Protein AF-A0A2V5WNR4-F1 (afdb_monomer_lite)

Radius of gyration: 36.73 Å; chains: 1; bounding box: 105×57×99 Å

Structure (mmCIF, N/CA/C/O backbone):
data_AF-A0A2V5WNR4-F1
#
_entry.id   AF-A0A2V5WNR4-F1
#
loop_
_atom_site.group_PDB
_atom_site.id
_atom_site.type_symbol
_atom_site.label_atom_id
_atom_site.label_alt_id
_atom_site.label_comp_id
_atom_site.label_asym_id
_atom_site.label_entity_id
_atom_site.label_seq_id
_atom_site.pdbx_PDB_ins_code
_atom_site.Cartn_x
_atom_site.Cartn_y
_atom_site.Cartn_z
_atom_site.occupancy
_atom_site.B_iso_or_equiv
_atom_site.auth_seq_id
_atom_site.auth_comp_id
_atom_site.auth_asym_id
_atom_site.auth_atom_id
_atom_site.pdbx_PDB_model_num
ATOM 1 N N . MET A 1 1 ? 57.019 11.552 -4.714 1.00 56.25 1 MET A N 1
ATOM 2 C CA . MET A 1 1 ? 55.937 12.151 -5.538 1.00 56.25 1 MET A CA 1
ATOM 3 C C . MET A 1 1 ? 54.582 11.451 -5.380 1.00 56.25 1 MET A C 1
ATOM 5 O O . MET A 1 1 ? 53.583 12.142 -5.258 1.00 56.25 1 MET A O 1
ATOM 9 N N . LYS A 1 2 ? 54.519 10.112 -5.299 1.00 55.94 2 LYS A N 1
ATOM 10 C CA . LYS A 1 2 ? 53.258 9.347 -5.170 1.00 55.94 2 LYS A CA 1
ATOM 11 C C . LYS A 1 2 ? 52.435 9.665 -3.901 1.00 55.94 2 LYS A C 1
ATOM 13 O O . LYS A 1 2 ? 51.219 9.774 -3.974 1.00 55.94 2 LYS A O 1
ATOM 18 N N . ASN A 1 3 ? 53.100 9.916 -2.771 1.00 54.84 3 ASN A N 1
ATOM 19 C CA . ASN A 1 3 ? 52.431 10.191 -1.487 1.00 54.84 3 ASN A CA 1
ATOM 20 C C . ASN A 1 3 ? 51.815 11.602 -1.417 1.00 54.84 3 ASN A C 1
ATOM 22 O O . ASN A 1 3 ? 50.818 11.804 -0.737 1.00 54.84 3 ASN A O 1
ATOM 26 N N . VAL A 1 4 ? 52.372 12.562 -2.165 1.00 70.19 4 VAL A N 1
ATOM 27 C CA . VAL A 1 4 ? 51.835 13.932 -2.260 1.00 70.19 4 VAL A CA 1
ATOM 28 C C . VAL A 1 4 ? 50.560 13.945 -3.108 1.00 70.19 4 VAL A C 1
ATOM 30 O O . VAL A 1 4 ? 49.596 14.619 -2.763 1.00 70.19 4 VAL A O 1
ATOM 33 N N . LEU A 1 5 ? 50.513 13.129 -4.167 1.00 69.81 5 LEU A N 1
ATOM 34 C CA . LEU A 1 5 ? 49.327 12.989 -5.013 1.00 69.81 5 LEU A CA 1
ATOM 35 C C . LEU A 1 5 ? 48.141 12.373 -4.246 1.00 69.81 5 LEU A C 1
ATOM 37 O O . LEU A 1 5 ? 47.009 12.822 -4.396 1.00 69.81 5 LEU A O 1
ATOM 41 N N . LEU A 1 6 ? 48.407 11.380 -3.388 1.00 70.94 6 LEU A N 1
ATOM 42 C CA . LEU A 1 6 ? 47.380 10.742 -2.555 1.00 70.94 6 LEU A CA 1
ATOM 43 C C . LEU A 1 6 ? 46.823 11.689 -1.483 1.00 70.94 6 LEU A C 1
ATOM 45 O O . LEU A 1 6 ? 45.619 11.689 -1.239 1.00 70.94 6 LEU A O 1
ATOM 49 N N . ALA A 1 7 ? 47.671 12.534 -0.889 1.00 71.25 7 ALA A N 1
ATOM 50 C CA . ALA A 1 7 ? 47.237 13.524 0.095 1.00 71.25 7 ALA A CA 1
ATOM 51 C C . ALA A 1 7 ? 46.308 14.585 -0.524 1.00 71.25 7 ALA A C 1
ATOM 53 O O . ALA A 1 7 ? 45.282 14.925 0.061 1.00 71.25 7 ALA A O 1
ATOM 54 N N . ILE A 1 8 ? 46.616 15.055 -1.737 1.00 76.25 8 ILE A N 1
ATOM 55 C CA . ILE A 1 8 ? 45.774 16.027 -2.452 1.00 76.25 8 ILE A CA 1
ATOM 56 C C . ILE A 1 8 ? 44.418 15.408 -2.823 1.00 76.25 8 ILE A C 1
ATOM 58 O O . ILE A 1 8 ? 43.382 16.056 -2.671 1.00 76.25 8 ILE A O 1
ATOM 62 N N . LEU A 1 9 ? 44.401 14.140 -3.247 1.00 78.38 9 LEU A N 1
ATOM 63 C CA . LEU A 1 9 ? 43.162 13.445 -3.604 1.00 78.38 9 LEU A CA 1
ATOM 64 C C . LEU A 1 9 ? 42.242 13.245 -2.387 1.00 78.38 9 LEU A C 1
ATOM 66 O O . LEU A 1 9 ? 41.033 13.445 -2.485 1.00 78.38 9 LEU A O 1
ATOM 70 N N . ALA A 1 10 ? 42.814 12.905 -1.227 1.00 76.38 10 ALA A N 1
ATOM 71 C CA . ALA A 1 10 ? 42.059 12.745 0.015 1.00 76.38 10 ALA A CA 1
ATOM 72 C C . ALA A 1 10 ? 41.418 14.066 0.478 1.00 76.38 10 ALA A C 1
ATOM 74 O O . ALA A 1 10 ? 40.253 14.079 0.876 1.00 76.38 10 ALA A O 1
ATOM 75 N N . ILE A 1 11 ? 42.140 15.186 0.362 1.00 77.00 11 ILE A N 1
ATOM 76 C CA . ILE A 1 11 ? 41.618 16.518 0.703 1.00 77.00 11 ILE A CA 1
ATOM 77 C C . ILE A 1 11 ? 40.486 16.925 -0.254 1.00 77.00 11 ILE A C 1
ATOM 79 O O . ILE A 1 11 ? 39.473 17.459 0.194 1.00 77.00 11 ILE A O 1
ATOM 83 N N . ALA A 1 12 ? 40.607 16.622 -1.550 1.00 79.38 12 ALA A N 1
ATOM 84 C CA . ALA A 1 12 ? 39.559 16.913 -2.529 1.00 79.38 12 ALA A CA 1
ATOM 85 C C . ALA A 1 12 ? 38.265 16.124 -2.255 1.00 79.38 12 ALA A C 1
ATOM 87 O O . ALA A 1 12 ? 37.172 16.686 -2.327 1.00 79.38 12 ALA A O 1
ATOM 88 N N . ILE A 1 13 ? 38.382 14.844 -1.888 1.00 79.62 13 ILE A N 1
ATOM 89 C CA . ILE A 1 13 ? 37.230 13.991 -1.562 1.00 79.62 13 ILE A CA 1
ATOM 90 C C . ILE A 1 13 ? 36.537 14.479 -0.283 1.00 79.62 13 ILE A C 1
ATOM 92 O O . ILE A 1 13 ? 35.315 14.634 -0.270 1.00 79.62 13 ILE A O 1
ATOM 96 N N . LEU A 1 14 ? 37.302 14.785 0.770 1.00 77.06 14 LEU A N 1
ATOM 97 C CA . LEU A 1 14 ? 36.746 15.297 2.027 1.00 77.06 14 LEU A CA 1
ATOM 98 C C . LEU A 1 14 ? 36.099 16.680 1.855 1.00 77.06 14 LEU A C 1
ATOM 100 O O . LEU A 1 14 ? 35.020 16.920 2.397 1.00 77.06 14 LEU A O 1
ATOM 104 N N . GLY A 1 15 ? 36.700 17.561 1.049 1.00 75.50 15 GLY A N 1
ATOM 105 C CA . GLY A 1 15 ? 36.109 18.855 0.702 1.00 75.50 15 GLY A CA 1
ATOM 106 C C . GLY A 1 15 ? 34.795 18.715 -0.074 1.00 75.50 15 GLY A C 1
ATOM 107 O O . GLY A 1 15 ? 33.826 19.413 0.223 1.00 75.50 15 GLY A O 1
ATOM 108 N N . TYR A 1 16 ? 34.728 17.773 -1.020 1.00 80.00 16 TYR A N 1
ATOM 109 C CA . TYR A 1 16 ? 33.523 17.516 -1.812 1.00 80.00 16 TYR A CA 1
ATOM 110 C C . TYR A 1 16 ? 32.371 16.944 -0.969 1.00 80.00 16 TYR A C 1
ATOM 112 O O . TYR A 1 16 ? 31.228 17.388 -1.091 1.00 80.00 16 TYR A O 1
ATOM 120 N N . LEU A 1 17 ? 32.670 16.010 -0.061 1.00 78.81 17 LEU A N 1
ATOM 121 C CA . LEU A 1 17 ? 31.685 15.442 0.868 1.00 78.81 17 LEU A CA 1
ATOM 122 C C . LEU A 1 17 ? 31.153 16.489 1.859 1.00 78.81 17 LEU A C 1
ATOM 124 O O . LEU A 1 17 ? 29.947 16.538 2.103 1.00 78.81 17 LEU A O 1
ATOM 128 N N . GLY A 1 18 ? 32.020 17.366 2.375 1.00 73.88 18 GLY A N 1
ATOM 129 C CA . GLY A 1 18 ? 31.607 18.484 3.230 1.00 73.88 18 GLY A CA 1
ATOM 130 C C . GLY A 1 18 ? 30.707 19.487 2.500 1.00 73.88 18 GLY A C 1
ATOM 131 O O . GLY A 1 18 ? 29.693 19.921 3.049 1.00 73.88 18 GLY A O 1
ATOM 132 N N . TRP A 1 19 ? 31.015 19.800 1.236 1.00 71.88 19 TRP A N 1
ATOM 133 C CA . TRP A 1 19 ? 30.192 20.693 0.414 1.00 71.88 19 TRP A CA 1
ATOM 134 C C . TRP A 1 19 ? 28.789 20.129 0.158 1.00 71.88 19 TRP A C 1
ATOM 136 O O . TRP A 1 19 ? 27.815 20.874 0.213 1.00 71.88 19 TRP A O 1
ATOM 146 N N . HIS A 1 20 ? 28.649 18.817 -0.064 1.00 73.19 20 HIS A N 1
ATOM 147 C CA . HIS A 1 20 ? 27.337 18.196 -0.287 1.00 73.19 20 HIS A CA 1
ATOM 148 C C . HIS A 1 20 ? 26.416 18.287 0.944 1.00 73.19 20 HIS A C 1
ATOM 150 O O . HIS A 1 20 ? 25.198 18.370 0.796 1.00 73.19 20 HIS A O 1
ATOM 156 N N . TRP A 1 21 ? 26.964 18.276 2.161 1.00 69.88 21 TRP A N 1
ATOM 157 C CA . TRP A 1 21 ? 26.167 18.391 3.390 1.00 69.88 21 TRP A CA 1
ATOM 158 C C . TRP A 1 21 ? 25.814 19.835 3.760 1.00 69.88 21 TRP A C 1
ATOM 160 O O . TRP A 1 21 ? 24.799 20.066 4.413 1.00 69.88 21 TRP A O 1
ATOM 170 N N . PHE A 1 22 ? 26.631 20.803 3.338 1.00 67.00 22 PHE A N 1
ATOM 171 C CA . PHE A 1 22 ? 26.441 22.221 3.657 1.00 67.00 22 PHE A CA 1
ATOM 172 C C . PHE A 1 22 ? 25.850 23.049 2.506 1.00 67.00 22 PHE A C 1
ATOM 174 O O . PHE A 1 22 ? 25.578 24.238 2.681 1.00 67.00 22 PHE A O 1
ATOM 181 N N . ALA A 1 23 ? 25.638 22.447 1.331 1.00 63.03 23 ALA A N 1
ATOM 182 C CA . ALA A 1 23 ? 24.988 23.117 0.217 1.00 63.03 23 ALA A CA 1
ATOM 183 C C . ALA A 1 23 ? 23.528 23.446 0.590 1.00 63.03 23 ALA A C 1
ATOM 185 O O . ALA A 1 23 ? 22.748 22.536 0.883 1.00 63.03 23 ALA A O 1
ATOM 186 N N . PRO A 1 24 ? 23.123 24.728 0.581 1.00 63.53 24 PRO A N 1
ATOM 187 C CA . PRO A 1 24 ? 21.735 25.094 0.809 1.00 63.53 24 PRO A CA 1
ATOM 188 C C . PRO A 1 24 ? 20.870 24.446 -0.274 1.00 63.53 24 PRO A C 1
ATOM 190 O O . PRO A 1 24 ? 21.169 24.561 -1.464 1.00 63.53 24 PRO A O 1
ATOM 193 N N . ALA A 1 25 ? 19.803 23.759 0.142 1.00 69.94 25 ALA A N 1
ATOM 194 C CA . ALA A 1 25 ? 18.845 23.165 -0.779 1.00 69.94 25 ALA A CA 1
ATOM 195 C C . ALA A 1 25 ? 18.393 24.213 -1.818 1.00 69.94 25 ALA A C 1
ATOM 197 O O . ALA A 1 25 ? 18.176 25.378 -1.451 1.00 69.94 25 ALA A O 1
ATOM 198 N N . PRO A 1 26 ? 18.246 23.839 -3.105 1.00 69.25 26 PRO A N 1
ATOM 199 C CA . PRO A 1 26 ? 17.702 24.744 -4.105 1.00 69.25 26 PRO A CA 1
ATOM 200 C C . PRO A 1 26 ? 16.354 25.257 -3.600 1.00 69.25 26 PRO A C 1
ATOM 202 O O . PRO A 1 26 ? 15.468 24.470 -3.258 1.00 69.25 26 PRO A O 1
ATOM 205 N N . LYS A 1 27 ? 16.229 26.586 -3.492 1.00 62.88 27 LYS A N 1
ATOM 206 C CA . LYS A 1 27 ? 14.991 27.229 -3.049 1.00 62.88 27 LYS A CA 1
ATOM 207 C C . LYS A 1 27 ? 13.842 26.674 -3.897 1.00 62.88 27 LYS A C 1
ATOM 209 O O . LYS A 1 27 ? 13.986 26.645 -5.123 1.00 62.88 27 LYS A O 1
ATOM 214 N N . PRO A 1 28 ? 12.730 26.237 -3.281 1.00 70.38 28 PRO A N 1
ATOM 215 C CA . PRO A 1 28 ? 11.570 25.813 -4.045 1.00 70.38 28 PRO A CA 1
ATOM 216 C C . PRO A 1 28 ? 11.183 26.942 -5.011 1.00 70.38 28 PRO A C 1
ATOM 218 O O . PRO A 1 28 ? 11.250 28.116 -4.622 1.00 70.38 28 PRO A O 1
ATOM 221 N N . PRO A 1 29 ? 10.828 26.624 -6.270 1.00 69.56 29 PRO A N 1
ATOM 222 C CA . PRO A 1 29 ? 10.374 27.641 -7.202 1.00 69.56 29 PRO A CA 1
ATOM 223 C C . PRO A 1 29 ? 9.192 28.391 -6.574 1.00 69.56 29 PRO A C 1
ATOM 225 O O . PRO A 1 29 ? 8.373 27.769 -5.885 1.00 69.56 29 PRO A O 1
ATOM 228 N N . PRO A 1 30 ? 9.107 29.719 -6.763 1.00 70.31 30 PRO A N 1
ATOM 229 C CA . PRO A 1 30 ? 8.002 30.491 -6.222 1.00 70.31 30 PRO A CA 1
ATOM 230 C C . PRO A 1 30 ? 6.679 29.872 -6.689 1.00 70.31 30 PRO A C 1
ATOM 232 O O . PRO A 1 30 ? 6.593 29.413 -7.835 1.00 70.31 30 PRO A O 1
ATOM 235 N N . PRO A 1 31 ? 5.646 29.836 -5.830 1.00 65.19 31 PRO A N 1
ATOM 236 C CA . PRO A 1 31 ? 4.337 29.370 -6.245 1.00 65.19 31 PRO A CA 1
ATOM 237 C C . PRO A 1 31 ? 3.907 30.211 -7.444 1.00 65.19 31 PRO A C 1
ATOM 239 O O . PRO A 1 31 ? 3.812 31.435 -7.356 1.00 65.19 31 PRO A O 1
ATOM 242 N N . VAL A 1 32 ? 3.679 29.547 -8.578 1.00 63.50 32 VAL A N 1
ATOM 243 C CA . VAL A 1 32 ? 3.065 30.167 -9.748 1.00 63.50 32 VAL A CA 1
ATOM 244 C C . VAL A 1 32 ? 1.736 30.734 -9.270 1.00 63.50 32 VAL A C 1
ATOM 246 O O . VAL A 1 32 ? 0.812 29.988 -8.932 1.00 63.50 32 VAL A O 1
ATOM 249 N N . ALA A 1 33 ? 1.669 32.061 -9.175 1.00 53.16 33 ALA A N 1
ATOM 250 C CA . ALA A 1 33 ? 0.445 32.777 -8.896 1.00 53.16 33 ALA A CA 1
ATOM 251 C C . ALA A 1 33 ? -0.546 32.397 -9.996 1.00 53.16 33 ALA A C 1
ATOM 253 O O . ALA A 1 33 ? -0.422 32.823 -11.144 1.00 53.16 33 ALA A O 1
ATOM 254 N N . ARG A 1 34 ? -1.521 31.548 -9.656 1.00 52.00 34 ARG A N 1
ATOM 255 C CA . ARG A 1 34 ? -2.715 31.395 -10.485 1.00 52.00 34 ARG A CA 1
ATOM 256 C C . ARG A 1 34 ? -3.275 32.805 -10.679 1.00 52.00 34 ARG A C 1
ATOM 258 O O . ARG A 1 34 ? -3.418 33.500 -9.669 1.00 52.00 34 ARG A O 1
ATOM 265 N N . PRO A 1 35 ? -3.601 33.235 -11.908 1.00 47.16 35 PRO A N 1
ATOM 266 C CA . PRO A 1 35 ? -4.334 34.471 -12.104 1.00 47.16 35 PRO A CA 1
ATOM 267 C C . PRO A 1 35 ? -5.618 34.375 -11.283 1.00 47.16 35 PRO A C 1
ATOM 269 O O . PRO A 1 35 ? -6.529 33.611 -11.606 1.00 47.16 35 PRO A O 1
ATOM 272 N N . GLN A 1 36 ? -5.663 35.101 -10.167 1.00 48.53 36 GLN A N 1
ATOM 273 C CA . GLN A 1 36 ? -6.916 35.389 -9.504 1.00 48.53 36 GLN A CA 1
ATOM 274 C C . GLN A 1 36 ? -7.683 36.243 -10.500 1.00 48.53 36 GLN A C 1
ATOM 276 O O . GLN A 1 36 ? -7.354 37.406 -10.720 1.00 48.53 36 GLN A O 1
ATOM 281 N N . ALA A 1 37 ? -8.659 35.628 -11.162 1.00 45.53 37 ALA A N 1
ATOM 282 C CA . ALA A 1 37 ? -9.657 36.358 -11.910 1.00 45.53 37 ALA A CA 1
ATOM 283 C C . ALA A 1 37 ? -10.279 37.373 -10.944 1.00 45.53 37 ALA A C 1
ATOM 285 O O . ALA A 1 37 ? -11.009 37.008 -10.021 1.00 45.53 37 ALA A O 1
ATOM 286 N N . GLN A 1 38 ? -9.908 38.638 -11.135 1.00 43.78 38 GLN A N 1
ATOM 287 C CA . GLN A 1 38 ? -10.465 39.796 -10.460 1.00 43.78 38 GLN A CA 1
ATOM 288 C C . GLN A 1 38 ? -11.983 39.768 -10.646 1.00 43.78 38 GLN A C 1
ATOM 290 O O . GLN A 1 38 ? -12.503 40.136 -11.696 1.00 43.78 38 GLN A O 1
ATOM 295 N N . ARG A 1 39 ? -12.710 39.326 -9.619 1.00 43.75 39 ARG A N 1
ATOM 296 C CA . ARG A 1 39 ? -14.120 39.674 -9.473 1.00 43.75 39 ARG A CA 1
ATOM 297 C C . ARG A 1 39 ? -14.171 41.038 -8.808 1.00 43.75 39 ARG A C 1
ATOM 299 O O . ARG A 1 39 ? -14.004 41.170 -7.600 1.00 43.75 39 ARG A O 1
ATOM 306 N N . THR A 1 40 ? -14.355 42.049 -9.641 1.00 50.00 40 THR A N 1
ATOM 307 C CA . THR A 1 40 ? -14.824 43.370 -9.240 1.00 50.00 40 THR A CA 1
ATOM 308 C C . THR A 1 40 ? -16.131 43.245 -8.440 1.00 50.00 40 THR A C 1
ATOM 310 O O . THR A 1 40 ? -16.973 42.401 -8.764 1.00 50.00 40 THR A O 1
ATOM 313 N N . PRO A 1 41 ? -16.344 44.065 -7.395 1.00 49.31 41 PRO A N 1
ATOM 314 C CA . PRO A 1 41 ? -17.620 44.112 -6.700 1.00 49.31 41 PRO A CA 1
ATOM 315 C C . PRO A 1 41 ? -18.606 44.927 -7.547 1.00 49.31 41 PRO A C 1
ATOM 317 O O . PRO A 1 41 ? -18.568 46.157 -7.571 1.00 49.31 41 PRO A O 1
ATOM 320 N N . ALA A 1 42 ? -19.489 44.242 -8.272 1.00 48.00 42 ALA A N 1
ATOM 321 C CA . ALA A 1 42 ? -20.608 44.890 -8.940 1.00 48.00 42 ALA A CA 1
ATOM 322 C C . ALA A 1 42 ? -21.716 45.202 -7.918 1.00 48.00 42 ALA A C 1
ATOM 324 O O . ALA A 1 42 ? -22.382 44.319 -7.381 1.00 48.00 42 ALA A O 1
ATOM 325 N N . LYS A 1 43 ? -21.847 46.502 -7.659 1.00 49.12 43 LYS A N 1
ATOM 326 C CA . LYS A 1 43 ? -22.961 47.256 -7.070 1.00 49.12 43 LYS A CA 1
ATOM 327 C C . LYS A 1 43 ? -24.353 46.624 -7.314 1.00 49.12 43 LYS A C 1
ATOM 329 O O . LYS A 1 43 ? -24.631 46.222 -8.443 1.00 49.12 43 LYS A O 1
ATOM 334 N N . PRO A 1 44 ? -25.262 46.602 -6.319 1.00 50.50 44 PRO A N 1
ATOM 335 C CA . PRO A 1 44 ? -26.615 46.100 -6.515 1.00 50.50 44 PRO A CA 1
ATOM 336 C C . PRO A 1 44 ? -27.464 47.153 -7.238 1.00 50.50 44 PRO A C 1
ATOM 338 O O . PRO A 1 44 ? -27.624 48.273 -6.752 1.00 50.50 44 PRO A O 1
ATOM 341 N N . ALA A 1 45 ? -28.007 46.792 -8.400 1.00 45.03 45 ALA A N 1
ATOM 342 C CA . ALA A 1 45 ? -29.037 47.557 -9.093 1.00 45.03 45 ALA A CA 1
ATOM 343 C C . ALA A 1 45 ? -30.286 46.685 -9.260 1.00 45.03 45 ALA A C 1
ATOM 345 O O . ALA A 1 45 ? -30.258 45.598 -9.834 1.00 45.03 45 ALA A O 1
ATOM 346 N N . THR A 1 46 ? -31.365 47.182 -8.675 1.00 47.84 46 THR A N 1
ATOM 347 C CA . THR A 1 46 ? -32.712 46.627 -8.626 1.00 47.84 46 THR A CA 1
ATOM 348 C C . THR A 1 46 ? -33.386 46.608 -10.006 1.00 47.84 46 THR A C 1
ATOM 350 O O . THR A 1 46 ? -33.187 47.516 -10.804 1.00 47.84 46 THR A O 1
ATOM 353 N N . ALA A 1 47 ? -34.277 45.624 -10.185 1.00 49.38 47 ALA A N 1
ATOM 354 C CA . ALA A 1 47 ? -35.386 45.538 -11.147 1.00 49.38 47 ALA A CA 1
ATOM 355 C C . ALA A 1 47 ? -35.077 45.278 -12.636 1.00 49.38 47 ALA A C 1
ATOM 357 O O . ALA A 1 47 ? -34.731 46.179 -13.387 1.00 49.38 47 ALA A O 1
ATOM 358 N N . ALA A 1 48 ? -35.419 44.068 -13.095 1.00 41.59 48 ALA A N 1
ATOM 359 C CA . ALA A 1 48 ? -36.495 4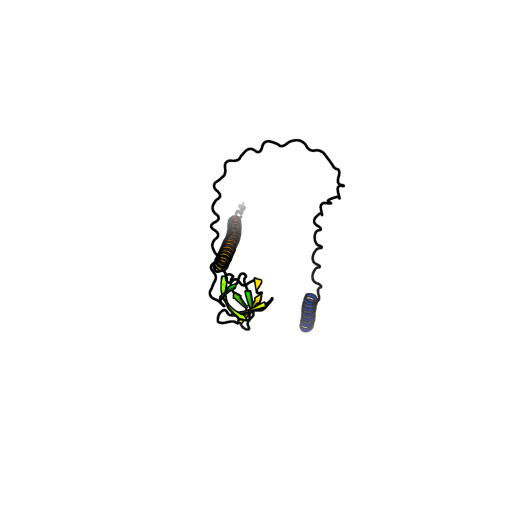3.873 -1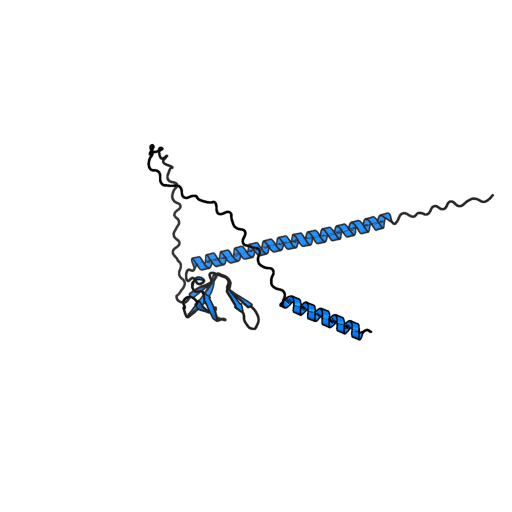4.076 1.00 41.59 48 ALA A CA 1
ATOM 360 C C . ALA A 1 48 ? -36.845 42.378 -14.193 1.00 41.59 48 ALA A C 1
ATOM 362 O O . ALA A 1 48 ? -36.015 41.542 -14.538 1.00 41.59 48 ALA A O 1
ATOM 363 N N . ARG A 1 49 ? -38.103 42.046 -13.901 1.00 46.56 49 ARG A N 1
ATOM 364 C CA . ARG A 1 49 ? -38.737 40.755 -14.187 1.00 46.56 49 ARG A CA 1
ATOM 365 C C . ARG A 1 49 ? -39.156 40.736 -15.662 1.00 46.56 49 ARG A C 1
ATOM 367 O O . ARG A 1 49 ? -39.840 41.669 -16.077 1.00 46.56 49 ARG A O 1
ATOM 374 N N . PRO A 1 50 ? -38.873 39.651 -16.399 1.00 50.03 50 PRO A N 1
ATOM 375 C CA . PRO A 1 50 ? -39.857 39.133 -17.344 1.00 50.03 50 PRO A CA 1
ATOM 376 C C . PRO A 1 50 ? -40.076 37.615 -17.186 1.00 50.03 50 PRO A C 1
ATOM 378 O O . PRO A 1 50 ? -39.144 36.822 -17.190 1.00 50.03 50 PRO A O 1
ATOM 381 N N . THR A 1 51 ? -41.353 37.286 -16.976 1.00 50.09 51 THR A N 1
ATOM 382 C CA . THR A 1 51 ? -42.165 36.136 -17.438 1.00 50.09 51 THR A CA 1
ATOM 383 C C . THR A 1 51 ? -41.545 34.723 -17.594 1.00 50.09 51 THR A C 1
ATOM 385 O O . THR A 1 51 ? -40.504 34.551 -18.220 1.00 50.09 51 THR A O 1
ATOM 388 N N . PRO A 1 52 ? -42.225 33.663 -17.095 1.00 51.88 52 PRO A N 1
ATOM 389 C CA . PRO A 1 52 ? -41.675 32.313 -17.002 1.00 51.88 52 PRO A CA 1
ATOM 390 C C . PRO A 1 52 ? -41.718 31.569 -18.344 1.00 51.88 52 PRO A C 1
ATOM 392 O O . PRO A 1 52 ? -42.777 31.403 -18.952 1.00 51.88 52 PRO A O 1
ATOM 395 N N . ALA A 1 53 ? -40.568 31.049 -18.772 1.00 56.03 53 ALA A N 1
ATOM 396 C CA . ALA A 1 53 ? -40.504 30.063 -19.837 1.00 56.03 53 ALA A CA 1
ATOM 397 C C . ALA A 1 53 ? -41.048 28.718 -19.325 1.00 56.03 53 ALA A C 1
ATOM 399 O O . ALA A 1 53 ? -40.535 28.119 -18.383 1.00 56.03 53 ALA A O 1
ATOM 400 N N . LYS A 1 54 ? -42.132 28.293 -19.971 1.00 50.78 54 LYS A N 1
ATOM 401 C CA . LYS A 1 54 ? -42.801 26.989 -19.947 1.00 50.78 54 LYS A CA 1
ATOM 402 C C . LYS A 1 54 ? -41.846 25.830 -19.597 1.00 50.78 54 LYS A C 1
ATOM 404 O O . LYS A 1 54 ? -41.039 25.410 -20.423 1.00 50.78 54 LYS A O 1
ATOM 409 N N . VAL A 1 55 ? -41.976 25.301 -18.378 1.00 52.53 55 VAL A N 1
ATOM 410 C CA . VAL A 1 55 ? -41.305 24.075 -17.925 1.00 52.53 55 VAL A CA 1
ATOM 411 C C . VAL A 1 55 ? -41.832 22.915 -18.766 1.00 52.53 55 VAL A C 1
ATOM 413 O O . VAL A 1 55 ? -42.989 22.515 -18.642 1.00 52.53 55 VAL A O 1
ATOM 416 N N . GLN A 1 56 ? -40.993 22.399 -19.661 1.00 54.91 56 GLN A N 1
ATOM 417 C CA . GLN A 1 56 ? -41.258 21.135 -20.332 1.00 54.91 56 GLN A CA 1
ATOM 418 C C . GLN A 1 56 ? -41.089 20.021 -19.299 1.00 54.91 56 GLN A C 1
ATOM 420 O O . GLN A 1 56 ? -40.013 19.828 -18.736 1.00 54.91 56 GLN A O 1
ATOM 425 N N . VAL A 1 57 ? -42.187 19.324 -19.021 1.00 54.62 57 VAL A N 1
ATOM 426 C CA . VAL A 1 57 ? -42.236 18.162 -18.136 1.00 54.62 57 VAL A CA 1
ATOM 427 C C . VAL A 1 57 ? -41.483 17.024 -18.819 1.00 54.62 57 VAL A C 1
ATOM 429 O O . VAL A 1 57 ? -42.018 16.331 -19.684 1.00 54.62 57 VAL A O 1
ATOM 432 N N . ALA A 1 58 ? -40.216 16.848 -18.449 1.00 59.50 58 ALA A N 1
ATOM 433 C CA . ALA A 1 58 ? -39.483 15.633 -18.754 1.00 59.50 58 ALA A CA 1
ATOM 434 C C . ALA A 1 58 ? -40.102 14.481 -17.950 1.00 59.50 58 ALA A C 1
ATOM 436 O O . ALA A 1 58 ? -40.223 14.536 -16.726 1.00 59.50 58 ALA A O 1
ATOM 437 N N . LYS A 1 59 ? -40.528 13.452 -18.680 1.00 55.81 59 LYS A N 1
ATOM 438 C CA . LYS A 1 59 ? -41.021 12.160 -18.194 1.00 55.81 59 LYS A CA 1
ATOM 439 C C . LYS A 1 59 ? -40.123 11.645 -17.050 1.00 55.81 59 LYS A C 1
ATOM 441 O O . LYS A 1 59 ? -38.905 11.641 -17.231 1.00 55.81 59 LYS A O 1
ATOM 446 N N . PRO A 1 60 ? -40.670 11.212 -15.898 1.00 55.81 60 PRO A N 1
ATOM 447 C CA . PRO A 1 60 ? -39.849 10.733 -14.794 1.00 55.81 60 PRO A CA 1
ATOM 448 C C . PRO A 1 60 ? -39.127 9.453 -15.219 1.00 55.81 60 PRO A C 1
ATOM 450 O O . PRO A 1 60 ? -39.736 8.396 -15.381 1.00 55.81 60 PRO A O 1
ATOM 453 N N . THR A 1 61 ? -37.815 9.557 -15.422 1.00 62.19 61 THR A N 1
ATOM 454 C CA . THR A 1 61 ? -36.915 8.405 -15.427 1.00 62.19 61 THR A CA 1
ATOM 455 C C . THR A 1 61 ? -37.104 7.684 -14.091 1.00 62.19 61 THR A C 1
ATOM 457 O O . THR A 1 61 ? -37.028 8.352 -13.056 1.00 62.19 61 THR A O 1
ATOM 460 N N . PRO A 1 62 ? -37.369 6.365 -14.063 1.00 58.41 62 PRO A N 1
ATOM 461 C CA . PRO A 1 62 ? -37.472 5.645 -12.805 1.00 58.41 62 PRO A CA 1
ATOM 462 C C . PRO A 1 62 ? -36.168 5.843 -12.038 1.00 58.41 62 PRO A C 1
ATOM 464 O O . PRO A 1 62 ? -35.085 5.516 -12.529 1.00 58.41 62 PRO A O 1
ATOM 467 N N . ALA A 1 63 ? -36.283 6.449 -10.856 1.00 61.00 63 ALA A N 1
ATOM 468 C CA . ALA A 1 63 ? -35.180 6.613 -9.934 1.00 61.00 63 ALA A CA 1
ATOM 469 C C . ALA A 1 63 ? -34.583 5.226 -9.700 1.00 61.00 63 ALA A C 1
ATOM 471 O O . ALA A 1 63 ? -35.229 4.349 -9.126 1.00 61.00 63 ALA A O 1
ATOM 472 N N . ARG A 1 64 ? -33.362 5.011 -10.195 1.00 56.41 64 ARG A N 1
ATOM 473 C CA . ARG A 1 64 ? -32.556 3.851 -9.835 1.00 56.41 64 ARG A CA 1
ATOM 474 C C . ARG A 1 64 ? -32.474 3.885 -8.317 1.00 56.41 64 ARG A C 1
ATOM 476 O O . ARG A 1 64 ? -31.840 4.784 -7.770 1.00 56.41 64 ARG A O 1
ATOM 483 N N . SER A 1 65 ? -33.177 2.973 -7.654 1.00 53.06 65 SER A N 1
ATOM 484 C CA . SER A 1 65 ? -33.130 2.833 -6.208 1.00 53.06 65 SER A CA 1
ATOM 485 C C . SER A 1 65 ? -31.670 2.604 -5.840 1.00 53.06 65 SER A C 1
ATOM 487 O O . SER A 1 65 ? -31.123 1.525 -6.080 1.00 53.06 65 SER A O 1
ATOM 489 N N . VAL A 1 66 ? -31.012 3.641 -5.330 1.00 57.94 66 VAL A N 1
ATOM 490 C CA . VAL A 1 66 ? -29.735 3.495 -4.648 1.00 57.94 66 VAL A CA 1
ATOM 491 C C . VAL A 1 66 ? -30.102 2.738 -3.387 1.00 57.94 66 VAL A C 1
ATOM 493 O O . VAL A 1 66 ? -30.550 3.332 -2.413 1.00 57.94 66 VAL A O 1
ATOM 496 N N . ALA A 1 67 ? -30.055 1.408 -3.458 1.00 59.69 67 ALA A N 1
ATOM 497 C CA . ALA A 1 67 ? -30.179 0.573 -2.284 1.00 59.69 67 ALA A CA 1
ATOM 498 C C . ALA A 1 67 ? -29.078 1.043 -1.337 1.00 59.69 67 ALA A C 1
ATOM 500 O O . ALA A 1 67 ? -27.891 0.842 -1.603 1.00 59.69 67 ALA A O 1
ATOM 501 N N . THR A 1 68 ? -29.467 1.761 -0.290 1.00 62.19 68 THR A N 1
ATOM 502 C CA . THR A 1 68 ? -28.590 2.154 0.799 1.00 62.19 68 THR A CA 1
ATOM 503 C C . THR A 1 68 ? -28.084 0.859 1.412 1.00 62.19 68 THR A C 1
ATOM 505 O O . THR A 1 68 ? -28.792 0.205 2.176 1.00 62.19 68 THR A O 1
ATOM 508 N N . ARG A 1 69 ? -26.880 0.425 1.011 1.00 69.62 69 ARG A N 1
ATOM 509 C CA . ARG A 1 69 ? -26.193 -0.678 1.683 1.00 69.62 69 ARG A CA 1
ATOM 510 C C . ARG A 1 69 ? -26.061 -0.259 3.136 1.00 69.62 69 ARG A C 1
ATOM 512 O O . ARG A 1 69 ? -25.387 0.725 3.428 1.00 69.62 69 ARG A O 1
ATOM 519 N N . GLN A 1 70 ? -26.756 -0.963 4.022 1.00 79.75 70 GLN A N 1
ATOM 520 C CA . GLN A 1 70 ? -26.608 -0.716 5.445 1.00 79.75 70 GLN A CA 1
ATOM 521 C C . GLN A 1 70 ? -25.142 -0.966 5.836 1.00 79.75 70 GLN A C 1
ATOM 523 O O . GLN A 1 70 ? -24.553 -1.945 5.355 1.00 79.75 70 GLN A O 1
ATOM 528 N N . PRO A 1 71 ? -24.545 -0.090 6.664 1.00 84.62 71 PRO A N 1
ATOM 529 C CA . PRO A 1 71 ? -23.215 -0.303 7.216 1.00 84.62 71 PRO A CA 1
ATOM 530 C C . PRO A 1 71 ? -23.140 -1.674 7.878 1.00 84.62 71 PRO A C 1
ATOM 532 O O . PRO A 1 71 ? -23.991 -2.020 8.701 1.00 84.62 71 PRO A O 1
ATOM 535 N N . ARG A 1 72 ? -22.138 -2.469 7.506 1.00 94.62 72 ARG A N 1
ATOM 536 C CA . ARG A 1 72 ? -21.920 -3.779 8.115 1.00 94.62 72 ARG A CA 1
ATOM 537 C C . ARG A 1 72 ? -20.784 -3.624 9.110 1.00 94.62 72 ARG A C 1
ATOM 539 O O . ARG A 1 72 ? -19.622 -3.670 8.731 1.00 94.62 72 ARG A O 1
ATOM 546 N N . LEU A 1 73 ? -21.137 -3.380 10.363 1.00 96.25 73 LEU A N 1
ATOM 547 C CA . LEU A 1 73 ? -20.168 -3.128 11.423 1.00 96.25 73 LEU A CA 1
ATOM 548 C C . LEU A 1 73 ? -19.427 -4.410 11.818 1.00 96.25 73 LEU A C 1
ATOM 550 O O . LEU A 1 73 ? -19.988 -5.511 11.794 1.00 96.25 73 LEU A O 1
ATOM 554 N N . ALA A 1 74 ? -18.149 -4.262 12.138 1.00 95.75 74 ALA A N 1
ATOM 555 C CA . ALA A 1 74 ? -17.320 -5.324 12.675 1.00 95.75 74 ALA A CA 1
ATOM 556 C C . ALA A 1 74 ? -17.579 -5.498 14.180 1.00 95.75 74 ALA A C 1
ATOM 558 O O . ALA A 1 74 ? -18.091 -4.581 14.826 1.00 95.75 74 ALA A O 1
ATOM 559 N N . PRO A 1 75 ? -17.207 -6.648 14.769 1.00 95.69 75 PRO A N 1
ATOM 560 C CA . PRO A 1 75 ? -17.281 -6.826 16.214 1.00 95.69 75 PRO A CA 1
ATOM 561 C C . PRO A 1 75 ? -16.535 -5.722 16.966 1.00 95.69 75 PRO A C 1
ATOM 563 O O . PRO A 1 75 ? -15.556 -5.161 16.465 1.00 95.69 75 PRO A O 1
ATOM 566 N N . GLU A 1 76 ? -16.976 -5.451 18.191 1.00 93.94 76 GLU A N 1
ATOM 567 C CA . GLU A 1 76 ? -16.354 -4.443 19.045 1.00 93.94 76 GLU A CA 1
ATOM 568 C C . GLU A 1 76 ? -14.851 -4.690 19.211 1.00 93.94 76 GLU A C 1
ATOM 570 O O . GLU A 1 76 ? -14.378 -5.828 19.285 1.00 93.94 76 GLU A O 1
ATOM 575 N N . GLY A 1 77 ? -14.084 -3.601 19.206 1.00 94.56 77 GLY A N 1
ATOM 576 C CA . GLY A 1 77 ? -12.623 -3.647 19.245 1.00 94.56 77 GLY A CA 1
ATOM 577 C C . GLY A 1 77 ? -11.953 -4.064 17.930 1.00 94.56 77 GLY A C 1
ATOM 578 O O . GLY A 1 77 ? -10.733 -3.955 17.835 1.00 94.56 77 GLY A O 1
ATOM 579 N N . THR A 1 78 ? -12.702 -4.480 16.902 1.00 97.69 78 THR A N 1
ATOM 580 C CA . THR A 1 78 ? -12.154 -4.779 15.570 1.00 97.69 78 THR A CA 1
ATOM 581 C C . THR A 1 78 ? -12.263 -3.563 14.661 1.00 97.69 78 THR A C 1
ATOM 583 O O . THR A 1 78 ? -13.344 -3.011 14.460 1.00 97.69 78 THR A O 1
ATOM 586 N N . TYR A 1 79 ? -11.142 -3.171 14.070 1.00 97.94 79 TYR A N 1
ATOM 587 C CA . TYR A 1 79 ? -11.049 -2.051 13.145 1.00 97.94 79 TYR A CA 1
ATOM 588 C C . TYR A 1 79 ? -10.253 -2.450 11.909 1.00 97.94 79 TYR A C 1
ATOM 590 O O . TYR A 1 79 ? -9.554 -3.462 11.881 1.00 97.94 79 TYR A O 1
ATOM 598 N N . PHE A 1 80 ? -10.363 -1.639 10.870 1.00 98.25 80 PHE A N 1
ATOM 599 C CA . PHE A 1 80 ? -9.667 -1.825 9.611 1.00 98.25 80 PHE A CA 1
ATOM 600 C C . PHE A 1 80 ? -8.958 -0.539 9.222 1.00 98.25 80 PHE A C 1
ATOM 602 O O . PHE A 1 80 ? -9.508 0.557 9.370 1.00 98.25 80 PHE A O 1
ATOM 609 N N . LEU A 1 81 ? -7.738 -0.679 8.711 1.00 98.31 81 LEU A N 1
ATOM 610 C CA . LEU A 1 81 ? -6.954 0.453 8.230 1.00 98.31 81 LEU A CA 1
ATOM 611 C C . LEU A 1 81 ? -7.561 1.010 6.938 1.00 98.31 81 LEU A C 1
ATOM 613 O O . LEU A 1 81 ? -7.764 0.282 5.974 1.00 98.31 81 LEU A O 1
ATOM 617 N N . LEU A 1 82 ? -7.795 2.315 6.869 1.00 98.31 82 LEU A N 1
ATOM 618 C CA . LEU A 1 82 ? -8.253 2.994 5.651 1.00 98.31 82 LEU A CA 1
ATOM 619 C C . LEU A 1 82 ? -7.098 3.404 4.731 1.00 98.31 82 LEU A C 1
ATOM 621 O O . LEU A 1 82 ? -7.306 3.740 3.566 1.00 98.31 82 LEU A O 1
ATOM 625 N N . ARG A 1 83 ? -5.875 3.437 5.260 1.00 97.44 83 ARG A N 1
ATOM 626 C CA . ARG A 1 83 ? -4.667 3.850 4.546 1.00 97.44 83 ARG A CA 1
ATOM 627 C C . ARG A 1 83 ? -3.531 2.891 4.846 1.00 97.44 83 ARG A C 1
ATOM 629 O O . ARG A 1 83 ? -3.560 2.171 5.838 1.00 97.44 83 ARG A O 1
ATOM 636 N N . ARG A 1 84 ? -2.518 2.915 3.981 1.00 97.00 84 ARG A N 1
ATOM 637 C CA . ARG A 1 84 ? -1.278 2.184 4.215 1.00 97.00 84 ARG A CA 1
ATOM 638 C C . ARG A 1 84 ? -0.547 2.802 5.402 1.00 97.00 84 ARG A C 1
ATOM 640 O O . ARG A 1 84 ? -0.378 4.020 5.444 1.00 97.00 84 ARG A O 1
ATOM 647 N N . VAL A 1 85 ? -0.100 1.957 6.321 1.00 96.88 85 VAL A N 1
ATOM 648 C CA . VAL A 1 85 ? 0.720 2.349 7.474 1.00 96.88 85 VAL A CA 1
ATOM 649 C C . VAL A 1 85 ? 2.054 1.626 7.370 1.00 96.88 85 VAL A C 1
ATOM 651 O O . VAL A 1 85 ? 2.087 0.454 7.010 1.00 96.88 85 VAL A O 1
ATOM 654 N N . SER A 1 86 ? 3.145 2.320 7.674 1.00 96.69 86 SER A N 1
ATOM 655 C CA . SER A 1 86 ? 4.482 1.732 7.715 1.00 96.69 86 SER A CA 1
ATOM 656 C C . SER A 1 86 ? 5.025 1.827 9.132 1.00 96.69 86 SER A C 1
ATOM 658 O O . SER A 1 86 ? 5.004 2.904 9.727 1.00 96.69 86 SER A O 1
ATOM 660 N N . LEU A 1 87 ? 5.515 0.709 9.653 1.00 96.19 87 LEU A N 1
ATOM 661 C CA . LEU A 1 87 ? 6.160 0.610 10.953 1.00 96.19 87 LEU A CA 1
ATOM 662 C C . LEU A 1 87 ? 7.639 0.297 10.750 1.00 96.19 87 LEU A C 1
ATOM 664 O O . LEU A 1 87 ? 7.990 -0.717 10.148 1.00 96.19 87 LEU A O 1
ATOM 668 N N . ASN A 1 88 ? 8.501 1.167 11.265 1.00 96.56 88 ASN A N 1
ATOM 669 C CA . ASN A 1 88 ? 9.934 0.913 11.302 1.00 96.56 88 ASN A CA 1
ATOM 670 C C . ASN A 1 88 ? 10.243 0.042 12.522 1.00 96.56 88 ASN A C 1
ATOM 672 O O . ASN A 1 88 ? 9.857 0.384 13.640 1.00 96.56 88 ASN A O 1
ATOM 676 N N . ILE A 1 89 ? 10.940 -1.061 12.291 1.00 95.44 89 ILE A N 1
ATOM 677 C CA . ILE A 1 89 ? 11.437 -1.990 13.306 1.00 95.44 89 ILE A CA 1
ATOM 678 C C . ILE A 1 89 ? 12.940 -2.195 13.102 1.00 95.44 89 ILE A C 1
ATOM 680 O O . ILE A 1 89 ? 13.488 -1.835 12.061 1.00 95.44 89 ILE A O 1
ATOM 684 N N . ASP A 1 90 ? 13.611 -2.820 14.065 1.00 95.56 90 ASP A N 1
ATOM 685 C CA . ASP A 1 90 ? 15.070 -2.998 14.016 1.00 95.56 90 ASP A CA 1
ATOM 686 C C . ASP A 1 90 ? 15.546 -3.785 12.782 1.00 95.56 90 ASP A C 1
ATOM 688 O O . ASP A 1 90 ? 16.645 -3.560 12.280 1.00 95.56 90 ASP A O 1
ATOM 692 N N . SER A 1 91 ? 14.712 -4.690 12.258 1.00 94.81 91 SER A N 1
ATOM 693 C CA . SER A 1 91 ? 15.017 -5.498 11.072 1.00 94.81 91 SER A CA 1
ATOM 694 C C . SER A 1 91 ? 14.600 -4.864 9.739 1.00 94.81 91 SER A C 1
ATOM 696 O O .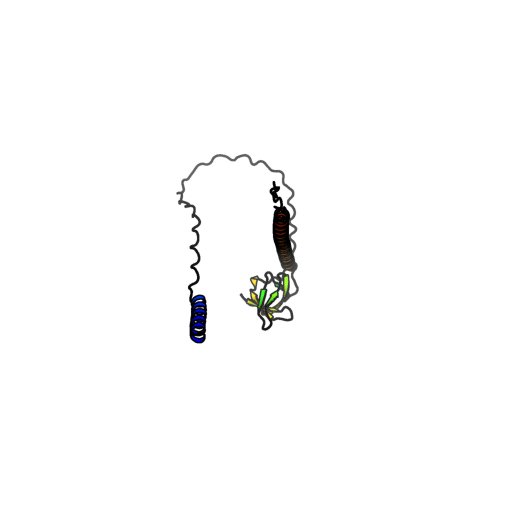 SER A 1 91 ? 14.905 -5.430 8.688 1.00 94.81 91 SER A O 1
ATOM 698 N N . GLY A 1 92 ? 13.913 -3.715 9.741 1.00 96.94 92 GLY A N 1
ATOM 699 C CA . GLY A 1 92 ? 13.463 -3.052 8.516 1.00 96.94 92 GLY A CA 1
ATOM 700 C C . GLY A 1 92 ? 12.128 -2.323 8.652 1.00 96.94 92 GLY A C 1
ATOM 701 O O . GLY A 1 92 ? 11.813 -1.738 9.683 1.00 96.94 92 GLY A O 1
ATOM 702 N N . VAL A 1 93 ? 11.335 -2.326 7.579 1.00 97.00 93 VAL A N 1
ATOM 703 C CA . VAL A 1 93 ? 10.034 -1.643 7.530 1.00 97.00 93 VAL A CA 1
ATOM 704 C C . VAL A 1 93 ? 8.935 -2.655 7.246 1.00 97.00 93 VAL A C 1
ATOM 706 O O . VAL A 1 93 ? 8.981 -3.360 6.238 1.00 97.00 93 VAL A O 1
ATOM 709 N N . VAL A 1 94 ? 7.924 -2.693 8.110 1.00 96.88 94 VAL A N 1
ATOM 710 C CA . VAL A 1 94 ? 6.706 -3.486 7.920 1.00 96.88 94 VAL A CA 1
ATOM 711 C C . VAL A 1 94 ? 5.614 -2.572 7.381 1.00 96.88 94 VAL A C 1
ATOM 713 O O . VAL A 1 94 ? 5.306 -1.541 7.973 1.00 96.88 94 VAL A O 1
ATOM 716 N N . GLY A 1 95 ? 5.040 -2.933 6.236 1.00 96.38 95 GLY A N 1
ATOM 717 C CA . GLY A 1 95 ? 3.929 -2.208 5.627 1.00 96.38 95 GLY A CA 1
ATOM 718 C C . GLY A 1 95 ? 2.603 -2.925 5.856 1.00 96.38 95 GLY A C 1
ATOM 719 O O . GLY A 1 95 ? 2.463 -4.093 5.505 1.00 96.38 95 GLY A O 1
ATOM 720 N N . PHE A 1 96 ? 1.611 -2.205 6.365 1.00 97.56 96 PHE A N 1
ATOM 721 C CA . PHE A 1 96 ? 0.240 -2.675 6.527 1.00 97.56 96 PHE A CA 1
ATOM 722 C C . PHE A 1 96 ? -0.631 -2.108 5.412 1.00 97.56 96 PHE A C 1
ATOM 724 O O . PHE A 1 96 ? -0.718 -0.890 5.236 1.00 97.56 96 PHE A O 1
ATOM 731 N N . ALA A 1 97 ? -1.269 -2.984 4.639 1.00 97.31 97 ALA A N 1
ATOM 732 C CA . ALA A 1 97 ? -2.109 -2.574 3.523 1.00 97.31 97 ALA A CA 1
ATOM 733 C C . ALA A 1 97 ? -3.433 -1.947 4.013 1.00 97.31 97 ALA A C 1
ATOM 735 O O . ALA A 1 97 ? -3.921 -2.290 5.096 1.00 97.31 97 ALA A O 1
ATOM 736 N N . PRO A 1 98 ? -4.060 -1.065 3.222 1.00 98.12 98 PRO A N 1
ATOM 737 C CA . PRO A 1 98 ? -5.445 -0.678 3.453 1.00 98.12 98 PRO A CA 1
ATOM 738 C C . PRO A 1 98 ? -6.368 -1.911 3.495 1.00 98.12 98 PRO A C 1
ATOM 740 O O . PRO A 1 98 ? -6.171 -2.876 2.761 1.00 98.12 98 PRO A O 1
ATOM 743 N N . GLY A 1 99 ? -7.359 -1.889 4.381 1.00 97.62 99 GLY A N 1
ATOM 744 C CA . GLY A 1 99 ? -8.238 -3.014 4.692 1.00 97.62 99 GLY A CA 1
ATOM 745 C C . GLY A 1 99 ? -7.637 -4.057 5.639 1.00 97.62 99 GLY A C 1
ATOM 746 O O . GLY A 1 99 ? -8.287 -5.063 5.913 1.00 97.62 99 GLY A O 1
ATOM 747 N N . THR A 1 100 ? -6.426 -3.845 6.166 1.00 98.06 100 THR A N 1
ATOM 748 C CA . THR A 1 100 ? -5.846 -4.742 7.180 1.00 98.06 100 THR A CA 1
ATOM 749 C C . THR A 1 100 ? -6.656 -4.659 8.469 1.00 98.06 100 THR A C 1
ATOM 751 O O . THR A 1 100 ? -6.912 -3.563 8.971 1.00 98.06 100 THR A O 1
ATOM 754 N N . LYS A 1 101 ? -7.038 -5.821 9.005 1.00 97.94 101 LYS A N 1
ATOM 755 C CA . LYS A 1 101 ? -7.732 -5.947 10.288 1.00 97.94 101 LYS A CA 1
ATOM 756 C C . LYS A 1 101 ? -6.763 -5.682 11.436 1.00 97.94 101 LYS A C 1
ATOM 758 O O . L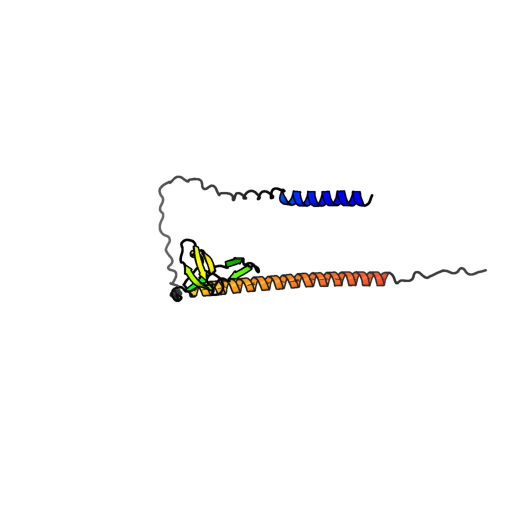YS A 1 101 ? -5.705 -6.302 11.495 1.00 97.94 101 LYS A O 1
ATOM 763 N N . VAL A 1 102 ? -7.168 -4.835 12.369 1.00 98.06 102 VAL A N 1
ATOM 764 C CA . VAL A 1 102 ? -6.434 -4.524 13.594 1.00 98.06 102 VAL A CA 1
ATOM 765 C C . VAL A 1 102 ? -7.380 -4.529 14.790 1.00 98.06 102 VAL A C 1
ATOM 767 O O . VAL A 1 102 ? -8.573 -4.245 14.669 1.00 98.06 102 VAL A O 1
ATOM 770 N N . THR A 1 103 ? -6.840 -4.849 15.954 1.00 98.25 103 THR A N 1
ATOM 771 C CA . THR A 1 103 ? -7.540 -4.803 17.233 1.00 98.25 103 THR A CA 1
ATOM 772 C C . THR A 1 103 ? -7.196 -3.503 17.944 1.00 98.25 103 THR A C 1
ATOM 774 O O . THR A 1 103 ? -6.022 -3.147 18.062 1.00 98.25 103 THR A O 1
ATOM 777 N N . MET A 1 104 ? -8.209 -2.792 18.428 1.00 97.81 104 MET A N 1
ATOM 778 C CA . MET A 1 104 ? -8.029 -1.606 19.258 1.00 97.81 104 MET A CA 1
ATOM 779 C C . MET A 1 104 ? -7.476 -2.011 20.628 1.00 97.81 104 MET A C 1
ATOM 781 O O . MET A 1 104 ? -8.110 -2.786 21.340 1.00 97.81 104 MET A O 1
ATOM 785 N N . ILE A 1 105 ? -6.314 -1.472 20.999 1.00 97.69 105 ILE A N 1
ATOM 786 C CA . ILE A 1 105 ? -5.721 -1.662 22.332 1.00 97.69 105 ILE A CA 1
ATOM 787 C C . ILE A 1 105 ? -6.069 -0.477 23.225 1.00 97.69 105 ILE A C 1
ATOM 789 O O . ILE A 1 105 ? -6.518 -0.646 24.356 1.00 97.69 105 ILE A O 1
ATOM 793 N N . GLN A 1 106 ? -5.889 0.731 22.693 1.00 96.62 106 GLN A N 1
ATOM 794 C CA . GLN A 1 106 ? -6.206 1.966 23.390 1.00 96.62 106 GLN A CA 1
ATOM 795 C C . GLN A 1 106 ? -6.765 2.974 22.400 1.00 96.62 106 GLN A C 1
ATOM 797 O O . GLN A 1 106 ? -6.082 3.388 21.463 1.00 96.62 106 GLN A O 1
ATOM 802 N N . GLN A 1 107 ? -8.001 3.395 22.637 1.00 94.94 107 GLN A N 1
ATOM 803 C CA . GLN A 1 107 ? -8.606 4.467 21.869 1.00 94.94 107 GLN A CA 1
ATOM 804 C C . GLN A 1 107 ? -8.085 5.814 22.374 1.00 94.94 107 GLN A C 1
ATOM 806 O O . GLN A 1 107 ? -8.108 6.088 23.575 1.00 94.94 107 GLN A O 1
ATOM 811 N N . GLY A 1 108 ? -7.627 6.654 21.452 1.00 91.81 108 GLY A N 1
ATOM 812 C CA . GLY A 1 108 ? -7.201 8.015 21.749 1.00 91.81 108 GLY A CA 1
ATOM 813 C C . GLY A 1 108 ? -7.615 8.989 20.653 1.00 91.81 108 GLY A C 1
ATOM 814 O O . GLY A 1 108 ? -7.971 8.598 19.538 1.00 91.81 108 GLY A O 1
ATOM 815 N N . ASP A 1 109 ? -7.591 10.274 20.988 1.00 90.69 109 ASP A N 1
ATOM 816 C CA . ASP A 1 109 ? -7.908 11.370 20.076 1.00 90.69 109 ASP A CA 1
ATOM 817 C C . ASP A 1 109 ? -6.729 12.362 20.082 1.00 90.69 109 ASP A C 1
ATOM 819 O O . ASP A 1 109 ? -6.445 12.946 21.131 1.00 90.69 109 ASP A O 1
ATOM 823 N N . PRO A 1 110 ? -5.962 12.506 18.982 1.00 93.00 110 PRO A N 1
ATOM 824 C CA . PRO A 1 110 ? -6.225 11.989 17.632 1.00 93.00 110 PRO A CA 1
ATOM 825 C C . PRO A 1 110 ? -5.604 10.616 17.315 1.00 93.00 110 PRO A C 1
ATOM 827 O O . PRO A 1 110 ? -5.799 10.110 16.208 1.00 93.00 110 PRO A O 1
ATOM 830 N N . LEU A 1 111 ? -4.816 10.033 18.224 1.00 96.88 111 LEU A N 1
ATOM 831 C CA . LEU A 1 111 ? -4.019 8.827 17.975 1.00 96.88 111 LEU A CA 1
ATOM 832 C C . LEU A 1 111 ? -4.526 7.649 18.813 1.00 96.88 111 LEU A C 1
ATOM 834 O O . LEU A 1 111 ? -4.578 7.744 20.035 1.00 96.88 111 LEU A O 1
ATOM 838 N N . SER A 1 112 ? -4.838 6.535 18.157 1.00 97.44 112 SER A N 1
ATOM 839 C CA . SER A 1 112 ? -5.210 5.271 18.793 1.00 97.44 112 SER A CA 1
ATOM 840 C C . SER A 1 112 ? -4.090 4.244 18.660 1.00 97.44 112 SER A C 1
ATOM 842 O O . SER A 1 112 ? -3.441 4.153 17.618 1.00 97.44 112 SER A O 1
ATOM 844 N N . THR A 1 113 ? -3.884 3.437 19.695 1.00 97.75 113 THR A N 1
ATOM 845 C CA . THR A 1 113 ? -2.952 2.306 19.670 1.00 97.75 113 THR A CA 1
ATOM 846 C C . THR A 1 113 ? -3.700 1.056 19.235 1.00 97.75 113 THR A C 1
ATOM 848 O O . THR A 1 113 ? -4.690 0.660 19.860 1.00 97.75 113 THR A O 1
ATOM 851 N N . VAL A 1 114 ? -3.215 0.419 18.174 1.00 97.75 114 VAL A N 1
ATOM 852 C CA . VAL A 1 114 ? -3.803 -0.794 17.599 1.00 97.75 114 VAL A CA 1
ATOM 853 C C . VAL A 1 114 ? -2.773 -1.916 17.516 1.00 97.75 114 VAL A C 1
ATOM 855 O O . VAL A 1 114 ? -1.567 -1.673 17.592 1.00 97.75 114 VAL A O 1
ATOM 858 N N . SER A 1 115 ? -3.250 -3.146 17.341 1.00 97.69 115 SER A N 1
ATOM 859 C CA . SER A 1 115 ? -2.412 -4.321 17.116 1.00 97.69 115 SER A CA 1
ATOM 860 C C . SER A 1 115 ? -2.931 -5.181 15.972 1.00 97.69 115 SER A C 1
ATOM 862 O O . SER A 1 115 ? -4.134 -5.383 15.843 1.00 97.69 115 SER A O 1
ATOM 864 N N . ASP A 1 116 ? -2.032 -5.736 15.168 1.00 95.56 116 ASP A N 1
ATOM 865 C CA . ASP A 1 116 ? -2.339 -6.786 14.186 1.00 95.56 116 ASP A CA 1
ATOM 866 C C . ASP A 1 116 ? -2.170 -8.209 14.770 1.00 95.56 116 ASP A C 1
ATOM 868 O O . ASP A 1 116 ? -2.362 -9.200 14.067 1.00 95.56 116 ASP A O 1
ATOM 872 N N . GLY A 1 117 ? -1.819 -8.316 16.058 1.00 95.94 117 GLY A N 1
ATOM 873 C CA . GLY A 1 117 ? -1.488 -9.562 16.753 1.00 95.94 117 GLY A CA 1
ATOM 874 C C . GLY A 1 117 ? 0.013 -9.853 16.854 1.00 95.94 117 GLY A C 1
ATOM 875 O O . GLY A 1 117 ? 0.399 -10.677 17.681 1.00 95.94 117 GLY A O 1
ATOM 876 N N . GLN A 1 118 ? 0.861 -9.175 16.074 1.00 95.50 118 GLN A N 1
ATOM 877 C CA . GLN A 1 118 ? 2.324 -9.301 16.149 1.00 95.50 118 GLN A CA 1
ATOM 878 C C . GLN A 1 118 ? 2.989 -8.005 16.615 1.00 95.50 118 GLN A C 1
ATOM 880 O O . GLN A 1 118 ? 3.884 -8.025 17.458 1.00 95.50 118 GLN A O 1
ATOM 885 N N . TYR A 1 119 ? 2.522 -6.877 16.097 1.00 96.25 119 TYR A N 1
ATOM 886 C CA . TYR A 1 119 ? 3.023 -5.542 16.365 1.00 96.25 119 TYR A CA 1
ATOM 887 C C . TYR A 1 119 ? 1.950 -4.692 17.046 1.00 96.25 119 TYR A C 1
ATOM 889 O O . TYR A 1 119 ? 0.745 -4.913 16.898 1.00 96.25 119 TYR A O 1
ATOM 897 N N . GLN A 1 120 ? 2.400 -3.697 17.807 1.00 96.75 120 GLN A N 1
ATOM 898 C CA . GLN A 1 120 ? 1.556 -2.638 18.354 1.00 96.75 120 GLN A CA 1
ATOM 899 C C . GLN A 1 120 ? 2.064 -1.304 17.830 1.00 96.75 120 GLN A C 1
ATOM 901 O O . GLN A 1 120 ? 3.266 -1.041 17.863 1.00 96.75 120 GLN A O 1
ATOM 906 N N . PHE A 1 121 ? 1.162 -0.475 17.320 1.00 97.00 121 PHE A N 1
ATOM 907 C CA . PHE A 1 121 ? 1.535 0.793 16.706 1.00 97.00 121 PHE A CA 1
ATOM 908 C C . PHE A 1 121 ? 0.415 1.827 16.820 1.00 97.00 121 PHE A C 1
ATOM 910 O O . PHE A 1 121 ? -0.764 1.495 16.948 1.00 97.00 121 PHE A O 1
ATOM 917 N N . GLY A 1 122 ? 0.804 3.101 16.794 1.00 96.75 122 GLY A N 1
ATOM 918 C CA . GLY A 1 122 ? -0.123 4.227 16.812 1.00 96.75 122 GLY A CA 1
ATOM 919 C C . GLY A 1 122 ? -0.652 4.535 15.414 1.00 96.75 122 GLY A C 1
ATOM 920 O O . GLY A 1 122 ? 0.123 4.673 14.467 1.00 96.75 122 GLY A O 1
ATOM 921 N N . VAL A 1 123 ? -1.967 4.689 15.290 1.00 97.25 123 VAL A N 1
ATOM 922 C CA . VAL A 1 123 ? -2.658 5.082 14.057 1.00 97.25 123 VAL A CA 1
ATOM 923 C C . VAL A 1 123 ? -3.601 6.236 14.361 1.00 97.25 123 VAL A C 1
ATOM 925 O O . VAL A 1 123 ? -4.248 6.273 15.405 1.00 97.25 123 VAL A O 1
ATOM 928 N N . VAL A 1 124 ? -3.688 7.204 13.449 1.00 97.25 124 VAL A N 1
ATOM 929 C CA . VAL A 1 124 ? -4.649 8.305 13.585 1.00 97.25 124 VAL A CA 1
ATOM 930 C C . VAL A 1 124 ? -6.061 7.729 13.532 1.00 97.25 124 VAL A C 1
ATOM 932 O O . VAL A 1 124 ? -6.386 6.996 12.600 1.00 97.25 124 VAL A O 1
ATOM 935 N N . SER A 1 125 ? -6.918 8.085 14.485 1.00 95.88 125 SER A N 1
ATOM 936 C CA . SER A 1 125 ? -8.254 7.489 14.631 1.00 95.88 125 SER A CA 1
ATOM 937 C C . SER A 1 125 ? -9.135 7.668 13.386 1.00 95.88 125 SER A C 1
ATOM 939 O O . SER A 1 125 ? -9.929 6.793 13.061 1.00 95.88 125 SER A O 1
ATOM 941 N N . SER A 1 126 ? -8.930 8.738 12.606 1.00 96.19 126 SER A N 1
ATOM 942 C CA . SER A 1 126 ? -9.605 8.965 11.315 1.00 96.19 126 SER A CA 1
ATOM 943 C C . SER A 1 126 ? -9.167 8.024 10.183 1.00 96.19 126 SER A C 1
ATOM 945 O O . SER A 1 126 ? -9.767 8.028 9.109 1.00 96.19 126 SER A O 1
ATOM 947 N N . GLN A 1 127 ? -8.115 7.231 10.392 1.00 97.19 127 GLN A N 1
ATOM 948 C CA . GLN A 1 127 ? -7.646 6.200 9.464 1.00 97.19 127 GLN A CA 1
ATOM 949 C C . GLN A 1 127 ? -8.137 4.803 9.849 1.00 97.19 127 GLN A C 1
ATOM 951 O O . GLN A 1 127 ? -7.734 3.829 9.216 1.00 97.19 127 GLN A O 1
ATOM 956 N N . LEU A 1 128 ? -8.991 4.697 10.863 1.00 97.56 128 LEU A N 1
ATOM 957 C CA . LEU A 1 128 ? -9.607 3.451 11.288 1.00 97.56 128 LEU A CA 1
ATOM 958 C C . LEU A 1 128 ? -11.092 3.480 10.936 1.00 97.56 128 LEU A C 1
ATOM 960 O O . LEU A 1 128 ? -11.762 4.501 11.080 1.00 97.56 128 LEU A O 1
ATOM 964 N N . THR A 1 129 ? -11.615 2.344 10.490 1.00 97.31 129 THR A N 1
ATOM 965 C CA . THR A 1 129 ? -13.057 2.136 10.341 1.00 97.31 129 THR A CA 1
ATOM 966 C C . THR A 1 129 ? -13.466 0.823 10.984 1.00 97.31 129 THR A C 1
ATOM 968 O O . THR A 1 129 ? -12.718 -0.150 10.948 1.00 97.31 129 THR A O 1
ATOM 971 N N . ASN A 1 130 ? -14.662 0.789 11.557 1.00 97.31 130 ASN A N 1
ATOM 972 C CA . ASN A 1 130 ? -15.318 -0.452 11.960 1.00 97.31 130 ASN A CA 1
ATOM 973 C C . ASN A 1 130 ? -16.294 -0.951 10.866 1.00 97.31 130 ASN A C 1
ATOM 975 O O . ASN A 1 130 ? -16.747 -2.089 10.916 1.00 97.31 130 ASN A O 1
ATOM 979 N N . ASP A 1 131 ? -16.580 -0.149 9.832 1.00 97.12 131 ASP A N 1
ATOM 980 C CA . ASP A 1 131 ? -17.455 -0.558 8.727 1.00 97.12 131 ASP A CA 1
ATOM 981 C C . ASP A 1 131 ? -16.722 -1.485 7.746 1.00 97.12 131 ASP A C 1
ATOM 983 O O . ASP A 1 131 ? -15.789 -1.081 7.040 1.00 97.12 131 ASP A O 1
ATOM 987 N N . LEU A 1 132 ? -17.190 -2.731 7.671 1.00 96.75 132 LEU A N 1
ATOM 988 C CA . LEU A 1 132 ? -16.658 -3.769 6.796 1.00 96.75 132 LEU A CA 1
ATOM 989 C C . LEU A 1 132 ? -16.849 -3.447 5.314 1.00 96.75 132 LEU A C 1
ATOM 991 O O . LEU A 1 132 ? -16.020 -3.864 4.509 1.00 96.75 132 LEU A O 1
ATOM 995 N N . ASN A 1 133 ? -17.904 -2.720 4.938 1.00 96.19 133 ASN A N 1
ATOM 996 C CA . ASN A 1 133 ? -18.119 -2.345 3.541 1.00 96.19 133 ASN A CA 1
ATOM 997 C C . ASN A 1 133 ? -17.039 -1.356 3.089 1.00 96.19 133 ASN A C 1
ATOM 999 O O . ASN A 1 133 ? -16.433 -1.538 2.036 1.00 96.19 133 ASN A O 1
ATOM 1003 N N . ILE A 1 134 ? -16.742 -0.353 3.924 1.00 96.75 134 ILE A N 1
ATOM 1004 C CA . ILE A 1 134 ? -15.685 0.628 3.646 1.00 96.75 134 ILE A CA 1
ATOM 1005 C C . ILE A 1 134 ? -14.319 -0.062 3.606 1.00 96.75 134 ILE A C 1
ATOM 1007 O O . ILE A 1 134 ? -13.524 0.195 2.702 1.00 96.75 134 ILE A O 1
ATOM 1011 N N . ALA A 1 135 ? -14.048 -0.952 4.565 1.00 97.12 135 ALA A N 1
ATOM 1012 C CA . ALA A 1 135 ? -12.799 -1.706 4.612 1.00 97.12 135 ALA A CA 1
ATOM 1013 C C . ALA A 1 135 ? -12.583 -2.544 3.340 1.00 97.12 135 ALA A C 1
ATOM 1015 O O . ALA A 1 135 ? -11.494 -2.532 2.764 1.00 97.12 135 ALA A O 1
ATOM 1016 N N . GLU A 1 136 ? -13.626 -3.239 2.882 1.00 96.81 136 GLU A N 1
ATOM 1017 C CA . GLU A 1 136 ? -13.587 -4.066 1.677 1.00 96.81 136 GLU A CA 1
ATOM 1018 C C . GLU A 1 136 ? -13.383 -3.227 0.409 1.00 96.81 136 GLU A C 1
ATOM 1020 O O . GLU A 1 136 ? -12.554 -3.577 -0.435 1.00 96.81 136 GLU A O 1
ATOM 1025 N N . ASP A 1 137 ? -14.095 -2.107 0.283 1.00 96.81 137 ASP A N 1
ATOM 1026 C CA . ASP A 1 137 ? -13.976 -1.210 -0.869 1.00 96.81 137 ASP A CA 1
ATOM 1027 C C . ASP A 1 137 ? -12.566 -0.607 -0.966 1.00 96.81 137 ASP A C 1
ATOM 1029 O O . ASP A 1 137 ? -11.969 -0.563 -2.046 1.00 96.81 137 ASP A O 1
ATOM 1033 N N . VAL A 1 138 ? -11.993 -0.204 0.169 1.00 97.62 138 VAL A N 1
ATOM 1034 C CA . VAL A 1 138 ? -10.628 0.330 0.237 1.00 97.62 138 VAL A CA 1
ATOM 1035 C C . VAL A 1 138 ? -9.584 -0.744 -0.089 1.00 97.62 138 VAL A C 1
ATOM 1037 O O . VAL A 1 138 ? -8.672 -0.473 -0.873 1.00 97.62 138 VAL A O 1
ATOM 1040 N N . ALA A 1 139 ? -9.732 -1.966 0.436 1.00 97.31 139 ALA A N 1
ATOM 1041 C CA . ALA A 1 139 ? -8.840 -3.085 0.118 1.00 97.31 139 ALA A CA 1
ATOM 1042 C C . ALA A 1 139 ? -8.849 -3.413 -1.384 1.00 97.31 139 ALA A C 1
ATOM 1044 O O . ALA A 1 139 ? -7.797 -3.557 -2.012 1.00 97.31 139 ALA A O 1
ATOM 1045 N N . LYS A 1 140 ? -10.046 -3.489 -1.980 1.00 97.88 140 LYS A N 1
ATOM 1046 C CA . LYS A 1 140 ? -10.228 -3.737 -3.418 1.00 97.88 140 LYS A CA 1
ATOM 1047 C C . LYS A 1 140 ? -9.599 -2.638 -4.264 1.00 97.88 140 LYS A C 1
ATOM 1049 O O . LYS A 1 140 ? -8.928 -2.940 -5.249 1.00 97.88 140 LYS A O 1
ATOM 1054 N N . SER A 1 141 ? -9.808 -1.382 -3.877 1.00 97.19 141 SER A N 1
ATOM 1055 C CA . SER A 1 141 ? -9.235 -0.226 -4.565 1.00 97.19 141 SER A CA 1
ATOM 1056 C C . SER A 1 141 ? -7.705 -0.253 -4.535 1.00 97.19 141 SER A C 1
ATOM 1058 O O . SER A 1 141 ? -7.071 -0.120 -5.581 1.00 97.19 141 SER A O 1
ATOM 1060 N N . ASP A 1 142 ? -7.095 -0.505 -3.371 1.00 97.50 142 ASP A N 1
ATOM 1061 C CA . ASP A 1 142 ? -5.634 -0.596 -3.251 1.00 97.50 142 ASP A CA 1
ATOM 1062 C C . ASP A 1 142 ? -5.063 -1.732 -4.109 1.00 97.50 142 ASP A C 1
ATOM 1064 O O . ASP A 1 142 ? -4.117 -1.514 -4.868 1.00 97.50 142 ASP A O 1
ATOM 1068 N N . TYR A 1 143 ? -5.681 -2.917 -4.070 1.00 96.56 143 TYR A N 1
ATOM 1069 C CA . TYR A 1 143 ? -5.265 -4.046 -4.904 1.00 96.56 143 TYR A CA 1
ATOM 1070 C C . TYR A 1 143 ? -5.348 -3.723 -6.402 1.00 96.56 143 TYR A C 1
ATOM 1072 O O . TYR A 1 143 ? -4.401 -3.978 -7.149 1.00 96.56 143 TYR A O 1
ATOM 1080 N N . ALA A 1 144 ? -6.453 -3.116 -6.846 1.00 97.62 144 ALA A N 1
ATOM 1081 C CA . ALA A 1 144 ? -6.630 -2.718 -8.239 1.00 97.62 144 ALA A CA 1
ATOM 1082 C C . ALA A 1 144 ? -5.572 -1.692 -8.678 1.00 97.62 144 ALA A C 1
ATOM 1084 O O . ALA A 1 144 ? -4.978 -1.840 -9.749 1.00 97.62 144 ALA A O 1
ATOM 1085 N N . ASN A 1 145 ? -5.282 -0.698 -7.836 1.00 97.00 145 ASN A N 1
ATOM 1086 C CA . ASN A 1 145 ? -4.255 0.306 -8.110 1.00 97.00 145 ASN A CA 1
ATOM 1087 C C . ASN A 1 145 ? -2.861 -0.328 -8.209 1.00 97.00 145 ASN A C 1
ATOM 1089 O O . ASN A 1 145 ? -2.110 -0.035 -9.140 1.00 97.00 145 ASN A O 1
ATOM 1093 N N . GLN A 1 146 ? -2.518 -1.241 -7.296 1.00 95.75 146 GLN A N 1
ATOM 1094 C CA . GLN A 1 146 ? -1.242 -1.958 -7.348 1.00 95.75 146 GLN A CA 1
ATOM 1095 C C . GLN A 1 146 ? -1.108 -2.815 -8.612 1.00 95.75 146 GLN A C 1
ATOM 1097 O O . GLN A 1 146 ? -0.054 -2.805 -9.250 1.00 95.75 146 GLN A O 1
ATOM 1102 N N . ALA A 1 147 ? -2.174 -3.513 -9.011 1.00 97.06 147 ALA A N 1
ATOM 1103 C CA . ALA A 1 147 ? -2.180 -4.314 -10.232 1.00 97.06 147 ALA A CA 1
ATOM 1104 C C . ALA A 1 147 ? -1.962 -3.448 -11.486 1.00 97.06 147 ALA A C 1
ATOM 1106 O O . ALA A 1 147 ? -1.205 -3.831 -12.381 1.00 97.06 147 ALA A O 1
ATOM 1107 N N . GLN A 1 148 ? -2.567 -2.257 -11.538 1.00 97.44 148 GLN A N 1
ATOM 1108 C CA . GLN A 1 148 ? -2.364 -1.304 -12.634 1.00 97.44 148 GLN A CA 1
ATOM 1109 C C . GLN A 1 148 ? -0.922 -0.789 -12.697 1.00 97.44 148 GLN A C 1
ATOM 1111 O O . GLN A 1 148 ? -0.334 -0.753 -13.780 1.00 97.44 148 GLN A O 1
ATOM 1116 N N . ILE A 1 149 ? -0.329 -0.447 -11.550 1.00 96.31 149 ILE A N 1
ATOM 1117 C CA . ILE A 1 149 ? 1.076 -0.021 -11.475 1.00 96.31 149 ILE A CA 1
ATOM 1118 C C . ILE A 1 149 ? 1.997 -1.141 -11.977 1.00 96.31 149 ILE A C 1
ATOM 1120 O O . ILE A 1 149 ? 2.856 -0.900 -12.826 1.00 96.31 149 ILE A O 1
ATOM 1124 N N . ALA A 1 150 ? 1.787 -2.374 -11.511 1.00 96.81 150 ALA A N 1
ATOM 1125 C CA . ALA A 1 150 ? 2.580 -3.527 -11.931 1.00 96.81 150 ALA A CA 1
ATOM 1126 C C . ALA A 1 150 ? 2.468 -3.790 -13.443 1.00 96.81 150 ALA A C 1
ATOM 1128 O O . ALA A 1 150 ? 3.477 -4.032 -14.111 1.00 96.81 150 ALA A O 1
ATOM 1129 N N . ALA A 1 151 ? 1.260 -3.686 -14.004 1.00 96.31 151 ALA A N 1
ATOM 1130 C CA . ALA A 1 151 ? 1.039 -3.832 -15.440 1.00 96.31 151 ALA A CA 1
ATOM 1131 C C . ALA A 1 151 ? 1.779 -2.756 -16.252 1.00 96.31 151 ALA A C 1
ATOM 1133 O O . ALA A 1 151 ? 2.410 -3.082 -17.263 1.00 96.31 151 ALA A O 1
ATOM 1134 N N . GLY A 1 152 ? 1.748 -1.501 -15.790 1.00 96.81 152 GLY A N 1
ATOM 1135 C CA . GLY A 1 152 ? 2.473 -0.391 -16.409 1.00 96.81 152 GLY A CA 1
ATOM 1136 C C . GLY A 1 152 ? 3.987 -0.613 -16.411 1.00 96.81 152 GLY A C 1
ATOM 1137 O O . GLY A 1 152 ? 4.617 -0.525 -17.463 1.00 96.81 152 GLY A O 1
ATOM 1138 N N . ILE A 1 153 ? 4.561 -1.010 -15.271 1.00 96.75 153 ILE A N 1
ATOM 1139 C CA . ILE A 1 153 ? 5.995 -1.332 -15.162 1.00 96.75 153 ILE A CA 1
ATOM 1140 C C . ILE A 1 153 ? 6.372 -2.458 -16.131 1.00 96.75 153 ILE A C 1
ATOM 1142 O O . ILE A 1 153 ? 7.351 -2.338 -16.866 1.00 96.75 153 ILE A O 1
ATOM 1146 N N . GLY A 1 154 ? 5.575 -3.528 -16.191 1.00 95.62 154 GLY A N 1
ATOM 1147 C CA . GLY A 1 154 ? 5.827 -4.642 -17.106 1.00 95.62 154 GLY A CA 1
ATOM 1148 C C . GLY A 1 154 ? 5.819 -4.228 -18.583 1.00 95.62 154 GLY A C 1
ATOM 1149 O O . GLY A 1 154 ? 6.592 -4.764 -19.376 1.00 95.62 154 GLY A O 1
ATOM 1150 N N . GLN A 1 155 ? 4.978 -3.266 -18.972 1.00 96.69 155 GLN A N 1
ATOM 1151 C CA . GLN A 1 155 ? 4.999 -2.704 -20.326 1.00 96.69 155 GLN A CA 1
ATOM 1152 C C . GLN A 1 155 ? 6.260 -1.875 -20.579 1.00 96.69 155 GLN A C 1
ATOM 1154 O O . GLN A 1 155 ? 6.899 -2.060 -21.616 1.00 96.69 155 GLN A O 1
ATOM 1159 N N . SER A 1 156 ? 6.641 -1.011 -19.634 1.00 95.38 156 SER A N 1
ATOM 1160 C CA . SER A 1 156 ? 7.855 -0.199 -19.749 1.00 95.38 156 SER A CA 1
ATOM 1161 C C . SER A 1 156 ? 9.101 -1.070 -19.886 1.00 95.38 156 SER A C 1
ATOM 1163 O O . SER A 1 156 ? 9.895 -0.843 -20.794 1.00 95.38 156 SER A O 1
ATOM 1165 N N . VAL A 1 157 ? 9.244 -2.105 -19.053 1.00 97.94 157 VAL A N 1
ATOM 1166 C CA . VAL A 1 157 ? 10.383 -3.037 -19.112 1.00 97.94 157 VAL A CA 1
ATOM 1167 C C . VAL A 1 157 ? 10.486 -3.689 -20.491 1.00 97.94 157 VAL A C 1
ATOM 1169 O O . VAL A 1 157 ? 11.545 -3.631 -21.109 1.00 97.94 157 VAL A O 1
ATOM 1172 N N . ARG A 1 158 ? 9.378 -4.215 -21.030 1.00 97.25 158 ARG A N 1
ATOM 1173 C CA . ARG A 1 158 ? 9.369 -4.819 -22.375 1.00 97.25 158 ARG A CA 1
ATOM 1174 C C . ARG A 1 158 ? 9.759 -3.831 -23.470 1.00 97.25 158 ARG A C 1
ATOM 1176 O O . ARG A 1 158 ? 10.479 -4.201 -24.391 1.00 97.25 158 ARG A O 1
ATOM 1183 N N . TRP A 1 159 ? 9.290 -2.587 -23.382 1.00 96.44 159 TRP A N 1
ATOM 1184 C CA . TRP A 1 159 ? 9.664 -1.554 -24.347 1.00 96.44 159 TRP A CA 1
ATOM 1185 C C . TRP A 1 159 ? 11.172 -1.268 -24.303 1.00 96.44 159 TRP A C 1
ATOM 1187 O O . TRP A 1 159 ? 11.813 -1.227 -25.352 1.00 96.44 159 TRP A O 1
ATOM 1197 N N . TYR A 1 160 ? 11.754 -1.148 -23.105 1.00 97.38 160 TYR A N 1
ATOM 1198 C CA . TYR A 1 160 ? 13.198 -0.957 -22.944 1.00 97.38 160 TYR A CA 1
ATOM 1199 C C . TYR A 1 160 ? 14.007 -2.152 -23.463 1.00 97.38 160 TYR A C 1
ATOM 1201 O O . TYR A 1 160 ? 14.994 -1.958 -24.171 1.00 97.38 160 TYR A O 1
ATOM 1209 N N . GLU A 1 161 ? 13.585 -3.380 -23.161 1.00 97.56 161 GLU A N 1
ATOM 1210 C CA . GLU A 1 161 ? 14.242 -4.594 -23.659 1.00 97.56 161 GLU A CA 1
ATOM 1211 C C . GLU A 1 161 ? 14.211 -4.677 -25.189 1.00 97.56 161 GLU A C 1
ATOM 1213 O O . GLU A 1 161 ? 15.215 -5.029 -25.810 1.00 97.56 161 GLU A O 1
ATOM 1218 N N . GLN A 1 162 ? 13.083 -4.318 -25.807 1.00 97.56 162 GLN A N 1
ATOM 1219 C CA . GLN A 1 162 ? 12.945 -4.297 -27.262 1.00 97.56 162 GLN A CA 1
ATOM 1220 C C . GLN A 1 162 ? 13.896 -3.271 -27.894 1.00 97.56 162 GLN A C 1
ATOM 1222 O O . GLN A 1 162 ? 14.644 -3.615 -28.806 1.00 97.56 162 GLN A O 1
ATOM 1227 N N . GLN A 1 163 ? 13.941 -2.047 -27.356 1.00 97.44 163 GLN A N 1
ATOM 1228 C CA . GLN A 1 163 ? 14.857 -0.996 -27.817 1.00 97.44 163 GLN A CA 1
ATOM 1229 C C . GLN A 1 163 ? 16.326 -1.432 -27.739 1.00 97.44 163 GLN A C 1
ATOM 1231 O O . GLN A 1 163 ? 17.092 -1.200 -28.673 1.00 97.44 163 GLN A O 1
ATOM 1236 N N . GLN A 1 164 ? 16.723 -2.105 -26.655 1.00 97.00 164 GLN A N 1
ATOM 1237 C CA . GLN A 1 164 ? 18.088 -2.616 -26.515 1.00 97.00 164 GLN A CA 1
ATOM 1238 C C . GLN A 1 164 ? 18.406 -3.709 -27.540 1.00 97.00 164 GLN A C 1
ATOM 1240 O O . GLN A 1 164 ? 19.479 -3.686 -28.144 1.00 97.00 164 GLN A O 1
ATOM 1245 N N . ARG A 1 165 ? 17.481 -4.649 -27.769 1.00 97.31 165 ARG A N 1
ATOM 1246 C CA . ARG A 1 165 ? 17.664 -5.710 -28.773 1.00 97.31 165 ARG A CA 1
ATOM 1247 C C . ARG A 1 165 ? 17.801 -5.139 -30.176 1.00 97.31 165 ARG A C 1
ATOM 1249 O O . ARG A 1 165 ? 18.692 -5.559 -30.910 1.00 97.31 165 ARG A O 1
ATOM 1256 N N . ASP A 1 166 ? 16.957 -4.177 -30.527 1.00 97.31 166 ASP A N 1
ATOM 1257 C CA . ASP A 1 166 ? 16.971 -3.559 -31.849 1.00 97.31 166 ASP A CA 1
ATOM 1258 C C . ASP A 1 166 ? 18.263 -2.755 -32.075 1.00 97.31 166 ASP A C 1
ATOM 1260 O O . ASP A 1 166 ? 18.849 -2.837 -33.155 1.00 97.31 166 ASP A O 1
ATOM 1264 N N . ALA A 1 167 ? 18.766 -2.060 -31.047 1.00 96.88 167 ALA A N 1
ATOM 1265 C CA . ALA A 1 167 ? 20.050 -1.358 -31.103 1.00 96.88 167 ALA A CA 1
ATOM 1266 C C . ALA A 1 167 ? 21.233 -2.321 -31.310 1.00 96.88 167 ALA A C 1
ATOM 1268 O O . ALA A 1 167 ? 22.054 -2.105 -32.203 1.00 96.88 167 ALA A O 1
ATOM 1269 N N . ILE A 1 168 ? 21.291 -3.423 -30.552 1.00 96.94 168 ILE A N 1
ATOM 1270 C CA . ILE A 1 168 ? 22.341 -4.445 -30.707 1.00 96.94 168 ILE A CA 1
ATOM 1271 C C . ILE A 1 168 ? 22.268 -5.075 -32.103 1.00 96.94 168 ILE A C 1
ATOM 1273 O O . ILE A 1 168 ? 23.283 -5.183 -32.792 1.00 96.94 168 ILE A O 1
ATOM 1277 N N . ALA A 1 169 ? 21.066 -5.436 -32.558 1.00 97.19 169 ALA A N 1
ATOM 1278 C CA . ALA A 1 169 ? 20.869 -6.015 -33.882 1.00 97.19 169 ALA A CA 1
ATOM 1279 C C . ALA A 1 169 ? 21.263 -5.042 -35.009 1.00 97.19 169 ALA A C 1
ATOM 1281 O O . ALA A 1 169 ? 21.796 -5.473 -36.034 1.00 97.19 169 ALA A O 1
ATOM 1282 N N . ALA A 1 170 ? 21.022 -3.738 -34.841 1.00 96.88 170 ALA A N 1
ATOM 1283 C CA . ALA A 1 170 ? 21.449 -2.714 -35.793 1.00 96.88 170 ALA A CA 1
ATOM 1284 C C . ALA A 1 170 ? 22.981 -2.591 -35.848 1.00 96.88 170 ALA A C 1
ATOM 1286 O O . ALA A 1 170 ? 23.553 -2.612 -36.940 1.00 96.88 170 ALA A O 1
ATOM 1287 N N . GLU A 1 171 ? 23.654 -2.554 -34.694 1.00 95.81 171 GLU A N 1
ATOM 1288 C CA . GLU A 1 171 ? 25.120 -2.531 -34.639 1.00 95.81 171 GLU A CA 1
ATOM 1289 C C . GLU A 1 171 ? 25.752 -3.778 -35.270 1.00 95.81 171 GLU A C 1
ATOM 1291 O O . GLU A 1 171 ? 26.767 -3.687 -35.967 1.00 95.81 171 GLU A O 1
ATOM 1296 N N . GLU A 1 172 ? 25.183 -4.961 -35.026 1.00 95.06 172 GLU A N 1
ATOM 1297 C CA . GLU A 1 172 ? 25.669 -6.208 -35.619 1.00 95.06 172 GLU A CA 1
ATOM 1298 C C . GLU A 1 172 ? 25.551 -6.195 -37.145 1.00 95.06 172 GLU A C 1
ATOM 1300 O O . GLU A 1 172 ? 26.495 -6.594 -37.838 1.00 95.06 172 GLU A O 1
ATOM 1305 N N . LYS A 1 173 ? 24.433 -5.683 -37.677 1.00 95.06 173 LYS A N 1
ATOM 1306 C CA . LYS A 1 173 ? 24.235 -5.511 -39.123 1.00 95.06 173 LYS A CA 1
ATOM 1307 C C . LYS A 1 173 ? 25.253 -4.539 -39.715 1.00 95.06 173 LYS A C 1
ATOM 1309 O O . LYS A 1 173 ? 25.911 -4.890 -40.694 1.00 95.06 173 LYS A O 1
ATOM 1314 N N . GLU A 1 174 ? 25.469 -3.384 -39.086 1.00 93.81 174 GLU A N 1
ATOM 1315 C CA . GLU A 1 174 ? 26.466 -2.404 -39.540 1.00 93.81 174 GLU A CA 1
ATOM 1316 C C . GLU A 1 174 ? 27.886 -3.005 -39.548 1.00 93.81 174 GLU A C 1
ATOM 1318 O O . GLU A 1 174 ? 28.643 -2.858 -40.515 1.00 93.81 174 GLU A O 1
ATOM 1323 N N . LYS A 1 175 ? 28.255 -3.751 -38.497 1.00 93.00 175 LYS A N 1
ATOM 1324 C CA . LYS A 1 175 ? 29.548 -4.453 -38.424 1.00 93.00 175 LYS A CA 1
ATOM 1325 C C . LYS A 1 175 ? 29.673 -5.527 -39.512 1.00 93.00 175 LYS A C 1
ATOM 1327 O O . LYS A 1 175 ? 30.761 -5.700 -40.070 1.00 93.00 175 LYS A O 1
ATOM 1332 N N . ALA A 1 176 ? 28.597 -6.247 -39.828 1.00 91.69 176 ALA A N 1
ATOM 1333 C CA . ALA A 1 176 ? 28.5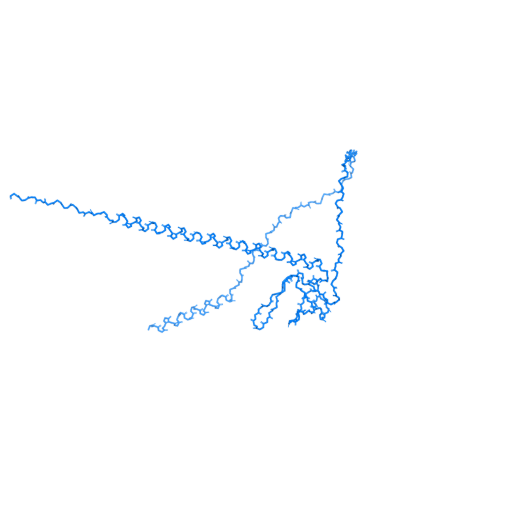91 -7.269 -40.875 1.00 91.69 176 ALA A CA 1
ATOM 1334 C C . ALA A 1 176 ? 28.756 -6.667 -42.282 1.00 91.69 176 ALA A C 1
ATOM 1336 O O . ALA A 1 176 ? 29.501 -7.219 -43.097 1.00 91.69 176 ALA A O 1
ATOM 1337 N N . GLU A 1 177 ? 28.125 -5.527 -42.561 1.00 87.75 177 GLU A N 1
ATOM 1338 C CA . GLU A 1 177 ? 28.260 -4.814 -43.837 1.00 87.75 177 GLU A CA 1
ATOM 1339 C C . GLU A 1 177 ? 29.668 -4.247 -44.033 1.00 87.75 177 GLU A C 1
ATOM 1341 O O . GLU A 1 177 ? 30.290 -4.495 -45.072 1.00 87.75 177 GLU A O 1
ATOM 1346 N N . LYS A 1 178 ? 30.236 -3.594 -43.008 1.00 87.00 178 LYS A N 1
ATOM 1347 C CA . LYS A 1 178 ? 31.628 -3.105 -43.049 1.00 87.00 178 LYS A CA 1
ATOM 1348 C C . LYS A 1 178 ? 32.624 -4.235 -43.330 1.00 87.00 178 LYS A C 1
ATOM 1350 O O . LYS A 1 178 ? 33.526 -4.076 -44.153 1.00 87.00 178 LYS A O 1
ATOM 1355 N N . LYS A 1 179 ? 32.429 -5.414 -42.723 1.00 80.06 179 LYS A N 1
ATOM 1356 C CA . LYS A 1 179 ? 33.260 -6.606 -42.986 1.00 80.06 179 LYS A CA 1
ATOM 1357 C C . LYS A 1 179 ? 33.106 -7.159 -44.408 1.00 80.06 179 LYS A C 1
ATOM 1359 O O . LYS A 1 179 ? 34.060 -7.742 -44.922 1.00 80.06 179 LYS A O 1
ATOM 1364 N N . LYS A 1 180 ? 31.940 -7.008 -45.048 1.00 74.88 180 LYS A N 1
ATOM 1365 C CA . LYS A 1 180 ? 31.731 -7.421 -46.449 1.00 74.88 180 LYS A CA 1
ATOM 1366 C C . LYS A 1 180 ? 32.383 -6.446 -47.436 1.00 74.88 180 LYS A C 1
ATOM 1368 O O . LYS A 1 180 ? 33.000 -6.906 -48.391 1.00 74.88 180 LYS A O 1
ATOM 1373 N N . GLY A 1 181 ? 32.326 -5.136 -47.181 1.00 62.72 181 GLY A N 1
ATOM 1374 C CA . GLY A 1 181 ? 32.942 -4.114 -48.044 1.00 62.72 181 GLY A CA 1
ATOM 1375 C C . GLY A 1 181 ? 34.478 -4.137 -48.072 1.00 62.72 181 GLY A C 1
ATOM 1376 O O . GLY A 1 181 ? 35.085 -3.809 -49.088 1.00 62.72 181 GLY A O 1
ATOM 1377 N N . GLN A 1 182 ? 35.123 -4.591 -46.993 1.00 57.66 182 GLN A N 1
ATOM 1378 C CA . GLN A 1 182 ? 36.589 -4.633 -46.880 1.00 57.66 182 GLN A CA 1
ATOM 1379 C C . GLN A 1 182 ? 37.244 -5.854 -47.569 1.00 57.66 182 GLN A C 1
ATOM 1381 O O . GLN A 1 182 ? 38.468 -5.951 -47.608 1.00 57.66 182 GLN A O 1
ATOM 1386 N N . LYS A 1 183 ? 36.457 -6.791 -48.123 1.00 56.88 183 LYS A N 1
ATOM 1387 C CA . LYS A 1 183 ? 36.937 -8.047 -48.742 1.00 56.88 183 LYS A CA 1
ATOM 1388 C C . LYS A 1 183 ? 37.082 -8.012 -50.275 1.00 56.88 183 LYS A C 1
ATOM 1390 O O . LYS A 1 183 ? 37.200 -9.072 -50.884 1.00 56.88 183 LYS A O 1
ATOM 1395 N N . THR A 1 184 ? 37.114 -6.842 -50.915 1.00 51.00 184 THR A N 1
ATOM 1396 C CA . THR A 1 184 ? 37.394 -6.750 -52.364 1.00 51.00 184 THR A CA 1
ATOM 1397 C C . THR A 1 184 ? 38.907 -6.593 -52.593 1.00 51.00 184 THR A C 1
ATOM 1399 O O . THR A 1 184 ? 39.464 -5.579 -52.172 1.00 51.00 184 THR A O 1
ATOM 1402 N N . PRO A 1 185 ? 39.612 -7.560 -53.215 1.00 53.56 185 PRO A N 1
ATOM 1403 C CA . PRO A 1 185 ? 41.060 -7.498 -53.358 1.00 53.56 185 PRO A CA 1
ATOM 1404 C C . PRO A 1 185 ? 41.450 -6.550 -54.496 1.00 53.56 185 PRO A C 1
ATOM 1406 O O . PRO A 1 185 ? 41.184 -6.813 -55.668 1.00 53.56 185 PRO A O 1
ATOM 1409 N N . ALA A 1 186 ? 42.156 -5.473 -54.161 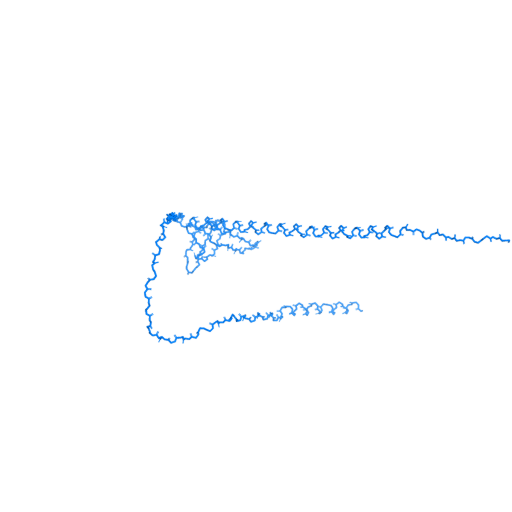1.00 55.66 186 ALA A N 1
ATOM 1410 C CA . ALA A 1 186 ? 42.972 -4.743 -55.120 1.00 55.66 186 ALA A CA 1
ATOM 1411 C C . ALA A 1 186 ? 44.232 -5.574 -55.421 1.00 55.66 186 ALA A C 1
ATOM 1413 O O . ALA A 1 186 ? 45.297 -5.341 -54.859 1.00 55.66 186 ALA A O 1
ATOM 1414 N N . HIS A 1 187 ? 44.102 -6.578 -56.288 1.00 55.31 187 HIS A N 1
ATOM 1415 C CA . HIS A 1 187 ? 45.247 -7.247 -56.901 1.00 55.31 187 HIS A CA 1
ATOM 1416 C C . HIS A 1 187 ? 45.019 -7.320 -58.411 1.00 55.31 187 HIS A C 1
ATOM 1418 O O . HIS A 1 187 ? 44.405 -8.245 -58.937 1.00 55.31 187 HIS A O 1
ATOM 1424 N N . LYS A 1 188 ? 45.519 -6.313 -59.126 1.00 49.69 188 LYS A N 1
ATOM 1425 C CA . LYS A 1 188 ? 45.828 -6.437 -60.550 1.00 49.69 188 LYS A CA 1
ATOM 1426 C C . LYS A 1 188 ? 47.092 -5.635 -60.836 1.00 49.69 188 LYS A C 1
ATOM 1428 O O . LYS A 1 188 ? 47.046 -4.456 -61.162 1.00 49.69 188 LYS A O 1
ATOM 1433 N N . SER A 1 189 ? 48.231 -6.292 -60.641 1.00 55.31 189 SER A N 1
ATOM 1434 C CA . SER A 1 189 ? 49.516 -5.854 -61.179 1.00 55.31 189 SER A CA 1
ATOM 1435 C C . SER A 1 189 ? 49.457 -5.928 -62.708 1.00 55.31 189 SER A C 1
ATOM 1437 O O . SER A 1 189 ? 49.072 -6.978 -63.229 1.00 55.31 189 SER A O 1
ATOM 1439 N N . PRO A 1 190 ? 49.869 -4.893 -63.451 1.00 54.88 190 PRO A N 1
ATOM 1440 C CA . PRO A 1 190 ? 50.335 -5.075 -64.813 1.00 54.88 190 PRO A CA 1
ATOM 1441 C C . PRO A 1 190 ? 51.838 -5.385 -64.768 1.00 54.88 190 PRO A C 1
ATOM 1443 O O . PRO A 1 190 ? 52.647 -4.553 -64.365 1.00 54.88 190 PRO A O 1
ATOM 1446 N N . SER A 1 191 ? 52.202 -6.609 -65.145 1.00 56.56 191 SER A N 1
ATOM 1447 C CA . SER A 1 191 ? 53.589 -6.997 -65.416 1.00 56.56 191 SER A CA 1
ATOM 1448 C C . SER A 1 191 ? 53.997 -6.433 -66.789 1.00 56.56 191 SER A C 1
ATOM 1450 O O . SER A 1 191 ? 53.268 -6.688 -67.752 1.00 56.56 191 SER A O 1
ATOM 1452 N N . PRO A 1 192 ? 55.091 -5.660 -66.930 1.00 61.28 192 PRO A N 1
ATOM 1453 C CA . PRO A 1 192 ? 55.588 -5.246 -68.238 1.00 61.28 192 PRO A CA 1
ATOM 1454 C C . PRO A 1 192 ? 56.419 -6.368 -68.882 1.00 61.28 192 PRO A C 1
ATOM 1456 O O . PRO A 1 192 ? 57.286 -6.967 -68.250 1.00 61.28 192 PRO A O 1
ATOM 1459 N N . ALA A 1 193 ? 56.133 -6.659 -70.152 1.00 55.09 193 ALA A N 1
ATOM 1460 C CA . ALA A 1 193 ? 56.835 -7.660 -70.954 1.00 55.09 193 ALA A CA 1
ATOM 1461 C C . ALA A 1 193 ? 58.257 -7.192 -71.336 1.00 55.09 193 ALA A C 1
ATOM 1463 O O . ALA A 1 193 ? 58.420 -6.017 -71.678 1.00 55.09 193 ALA A O 1
ATOM 1464 N N . PRO A 1 194 ? 59.274 -8.076 -71.335 1.00 64.31 194 PRO A N 1
ATOM 1465 C CA . PRO A 1 194 ? 60.600 -7.739 -71.842 1.00 64.31 194 PRO A CA 1
ATOM 1466 C C . PRO A 1 194 ? 60.660 -7.857 -73.376 1.00 64.31 194 PRO A C 1
ATOM 1468 O O . PRO A 1 194 ? 60.058 -8.758 -73.963 1.00 64.31 194 PRO A O 1
ATOM 1471 N N . ARG A 1 195 ? 61.389 -6.925 -74.001 1.00 55.53 195 ARG A N 1
ATOM 1472 C CA . ARG A 1 195 ? 61.876 -6.979 -75.388 1.00 55.53 195 ARG A CA 1
ATOM 1473 C C . ARG A 1 195 ? 63.313 -7.475 -75.405 1.00 55.53 195 ARG A C 1
ATOM 1475 O O . ARG A 1 195 ? 64.036 -7.131 -74.444 1.00 55.53 195 ARG A O 1
#

pLDDT: mean 80.38, std 19.15, range [41.59, 98.31]

Sequence (195 aa):
MKNVLLAILAIAILGYLGWHWFAPAPKPPPPVARPQAQRTPAKPATAARPTPAKVQVAKPTPARSVATRQPRLAPEGTYFLLRRVSLNIDSGVVGFAPGTKVTMIQQGDPLSTVSDGQYQFGVVSSQLTNDLNIAEDVAKSDYANQAQIAAGIGQSVRWYEQQQRDAIAAEEKEKAEKKKGQKTPAHKSPSPAPR

Secondary structure (DSSP, 8-state):
-HHHHHHHHHHHHHHHHHHHHHSPPPPPPPP-----------------------------------------BPPTTEEEESS-EEEEETTEEEEEPTT-EEEEEE--SSEEEEE-SS-EEEEEGGGEE-BHHHHHHHHHHHHHHHHHHHHHHHHHHHHHHHHHHHHHHHHHHHHHHHHHHTT-------PPPP-

Foldseek 3Di:
DVVVVVVVVVVVVVVVVVCVVPPPDDDPDPPPPDPPPDPDDDDDDDDDDDDDDDDDDDDDDPPPPPPPPPFDFAPPQKKFFLAWDWDQDPVGIDIDHQLQIWGFPADDVQWTWIHSPPDIDIDGPVRIDRGNVSSVVSRVVRVVVVVVVVVVVVVVVVVVVVVVVVVVVVVVVVVVVVVVVVPDDPDDDDDDDDD